Protein AF-A0A7S1PUY9-F1 (afdb_monomer_lite)

Structure (mmCIF, N/CA/C/O backbone):
data_AF-A0A7S1PUY9-F1
#
_entry.id   AF-A0A7S1PUY9-F1
#
loop_
_atom_site.group_PDB
_atom_site.id
_atom_site.type_symbol
_atom_site.label_atom_id
_atom_site.label_alt_id
_atom_site.label_comp_id
_atom_site.label_asym_id
_atom_site.label_entity_id
_atom_site.label_seq_id
_atom_site.pdbx_PDB_ins_code
_atom_site.Cartn_x
_atom_site.Cartn_y
_atom_site.Cartn_z
_atom_site.occupancy
_atom_site.B_iso_or_equiv
_atom_site.auth_seq_id
_atom_site.auth_comp_id
_atom_site.auth_asym_id
_atom_site.auth_atom_id
_atom_site.pdbx_PDB_model_num
ATOM 1 N N . GLY A 1 1 ? 44.292 2.529 -33.180 1.00 39.69 1 GLY A N 1
ATOM 2 C CA . GLY A 1 1 ? 44.005 3.942 -32.885 1.00 39.69 1 GLY A CA 1
ATOM 3 C C . GLY A 1 1 ? 43.665 4.627 -34.185 1.00 39.69 1 GLY A C 1
ATOM 4 O O . GLY A 1 1 ? 44.515 4.626 -35.065 1.00 39.69 1 GLY A O 1
ATOM 5 N N . GLY A 1 2 ? 42.419 5.079 -34.336 1.00 41.66 2 GLY A N 1
ATOM 6 C CA . GLY A 1 2 ? 41.968 5.884 -35.478 1.00 41.66 2 GLY A CA 1
ATOM 7 C C . GLY A 1 2 ? 42.360 7.354 -35.314 1.00 41.66 2 GLY A C 1
ATOM 8 O O . GLY A 1 2 ? 42.681 7.781 -34.208 1.00 41.66 2 GLY A O 1
ATOM 9 N N . ALA A 1 3 ? 42.388 8.086 -36.427 1.00 54.22 3 ALA A N 1
ATOM 10 C CA . ALA A 1 3 ? 43.159 9.315 -36.619 1.00 54.22 3 ALA A CA 1
ATOM 11 C C . ALA A 1 3 ? 42.592 10.602 -35.989 1.00 54.22 3 ALA A C 1
ATOM 13 O O . ALA A 1 3 ? 43.252 11.627 -36.090 1.00 54.22 3 ALA A O 1
ATOM 14 N N . ASP A 1 4 ? 41.463 10.563 -35.279 1.00 53.28 4 ASP A N 1
ATOM 15 C CA . ASP A 1 4 ? 40.915 11.735 -34.589 1.00 53.28 4 ASP A CA 1
ATOM 16 C C . ASP A 1 4 ? 40.380 11.327 -33.211 1.00 53.28 4 ASP A C 1
ATOM 18 O O . ASP A 1 4 ? 39.503 10.465 -33.115 1.00 53.28 4 ASP A O 1
ATOM 22 N N . CYS A 1 5 ? 40.858 11.965 -32.133 1.00 59.09 5 CYS A N 1
ATOM 23 C CA . CYS A 1 5 ? 40.470 11.685 -30.736 1.00 59.09 5 CYS A CA 1
ATOM 24 C C . CYS A 1 5 ? 38.976 11.931 -30.413 1.00 59.09 5 CYS A C 1
ATOM 26 O O . CYS A 1 5 ? 38.580 11.803 -29.259 1.00 59.09 5 CYS A O 1
ATOM 28 N N . ASN A 1 6 ? 38.172 12.299 -31.416 1.00 56.88 6 ASN A N 1
ATOM 29 C CA . ASN A 1 6 ? 36.736 12.572 -31.337 1.00 56.88 6 ASN A CA 1
ATOM 30 C C . ASN A 1 6 ? 35.892 11.639 -32.219 1.00 56.88 6 ASN A C 1
ATOM 32 O O . ASN A 1 6 ? 34.683 11.836 -32.325 1.00 56.88 6 ASN A O 1
ATOM 36 N N . THR A 1 7 ? 36.497 10.644 -32.871 1.00 56.25 7 THR A N 1
ATOM 37 C CA . THR A 1 7 ? 35.716 9.608 -33.555 1.00 56.25 7 THR A CA 1
ATOM 38 C C . THR A 1 7 ? 35.208 8.609 -32.513 1.00 56.25 7 THR A C 1
ATOM 40 O O . THR A 1 7 ? 36.011 8.110 -31.723 1.00 56.25 7 THR A O 1
ATOM 43 N N . PRO A 1 8 ? 33.896 8.326 -32.445 1.00 56.31 8 PRO A N 1
ATOM 44 C CA . PRO A 1 8 ? 33.395 7.237 -31.624 1.00 56.31 8 PRO A CA 1
ATOM 45 C C . PRO A 1 8 ? 33.974 5.925 -32.165 1.00 56.31 8 PRO A C 1
ATOM 47 O O . PRO A 1 8 ? 33.578 5.435 -33.217 1.00 56.31 8 PRO A O 1
ATOM 50 N N . VAL A 1 9 ? 34.982 5.387 -31.481 1.00 65.38 9 VAL A N 1
ATOM 51 C CA . VAL A 1 9 ? 35.670 4.158 -31.884 1.00 65.38 9 VAL A CA 1
ATOM 52 C C . VAL A 1 9 ? 35.173 3.022 -31.008 1.00 65.38 9 VAL A C 1
ATOM 54 O O . VAL A 1 9 ? 35.253 3.091 -29.782 1.00 65.38 9 VAL A O 1
ATOM 57 N N . CYS A 1 10 ? 34.690 1.960 -31.649 1.00 64.81 10 CYS A N 1
ATOM 58 C CA . CYS A 1 10 ? 34.329 0.721 -30.975 1.00 64.81 10 CYS A CA 1
ATOM 59 C C . CYS A 1 10 ? 35.504 0.203 -30.126 1.00 64.81 10 CYS A C 1
ATOM 61 O O . CYS A 1 10 ? 36.637 0.180 -30.626 1.00 64.81 10 CYS A O 1
ATOM 63 N N . PRO A 1 11 ? 35.266 -0.244 -28.877 1.00 65.81 11 PRO A N 1
ATOM 64 C CA . PRO A 1 11 ? 36.297 -0.876 -28.065 1.00 65.81 11 PRO A CA 1
ATOM 65 C C . PRO A 1 11 ? 36.977 -2.006 -28.845 1.00 65.81 11 PRO A C 1
ATOM 67 O O . PRO A 1 11 ? 36.334 -2.711 -29.622 1.00 65.81 11 PRO A O 1
ATOM 70 N N . THR A 1 12 ? 38.280 -2.204 -28.632 1.00 62.97 12 THR A N 1
ATOM 71 C CA . THR A 1 12 ? 39.111 -3.208 -29.329 1.00 62.97 12 THR A CA 1
ATOM 72 C C . THR A 1 12 ? 38.559 -4.633 -29.247 1.00 62.97 12 THR A C 1
ATOM 74 O O . THR A 1 12 ? 38.906 -5.469 -30.077 1.00 62.97 12 THR A O 1
ATOM 77 N N . ASN A 1 13 ? 37.698 -4.898 -28.264 1.00 66.81 13 ASN A N 1
ATOM 78 C CA . ASN A 1 13 ? 36.869 -6.086 -28.169 1.00 66.81 13 ASN A CA 1
ATOM 79 C C . ASN A 1 13 ? 35.413 -5.662 -28.407 1.00 66.81 13 ASN A C 1
ATOM 81 O O . ASN A 1 13 ? 34.767 -5.191 -27.472 1.00 66.81 13 ASN A O 1
ATOM 85 N N . ALA A 1 14 ? 34.954 -5.731 -29.663 1.00 68.50 14 ALA A N 1
ATOM 86 C CA . ALA A 1 14 ? 33.638 -5.268 -30.104 1.00 68.50 14 ALA A CA 1
ATOM 87 C C . ALA A 1 14 ? 32.540 -5.757 -29.147 1.00 68.50 14 ALA A C 1
ATOM 89 O O . ALA A 1 14 ? 32.151 -6.922 -29.182 1.00 68.50 14 ALA A O 1
ATOM 90 N N . CYS A 1 15 ? 32.098 -4.863 -28.258 1.00 74.94 15 CYS A N 1
ATOM 91 C CA . CYS A 1 15 ? 31.067 -5.134 -27.261 1.00 74.94 15 CYS A CA 1
ATOM 92 C C . CYS A 1 15 ? 31.330 -6.416 -26.458 1.00 74.94 15 CYS A C 1
ATOM 94 O O . CYS A 1 15 ? 30.451 -7.261 -26.316 1.00 74.94 15 CYS A O 1
ATOM 96 N N . SER A 1 16 ? 32.576 -6.600 -26.011 1.00 81.31 16 SER A N 1
ATOM 97 C CA . SER A 1 16 ? 33.023 -7.767 -25.235 1.00 81.31 16 SER A CA 1
ATOM 98 C C . SER A 1 16 ? 32.769 -9.126 -25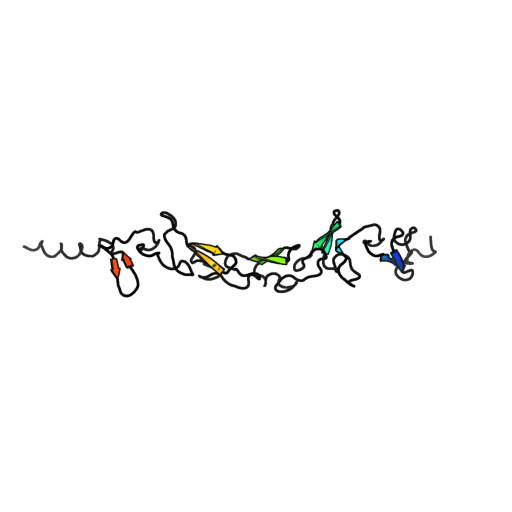.903 1.00 81.31 16 SER A C 1
ATOM 100 O O . SER A 1 16 ? 32.829 -10.153 -25.234 1.00 81.31 16 SER A O 1
ATOM 102 N N . GLY A 1 17 ? 32.513 -9.153 -27.217 1.00 81.69 17 GLY A N 1
ATOM 103 C CA . GLY A 1 17 ? 32.153 -10.365 -27.958 1.00 81.69 17 GLY A CA 1
ATOM 104 C C . GLY A 1 17 ? 30.692 -10.795 -27.798 1.00 81.69 17 GLY A C 1
ATOM 105 O O . GLY A 1 17 ? 30.338 -11.886 -28.233 1.00 81.69 17 GLY A O 1
ATOM 106 N N . HIS A 1 18 ? 29.858 -9.946 -27.200 1.00 80.25 18 HIS A N 1
ATOM 107 C CA . HIS A 1 18 ? 28.464 -10.223 -26.862 1.00 80.25 18 HIS A CA 1
ATOM 108 C C . HIS A 1 18 ? 27.519 -9.142 -27.391 1.00 80.25 18 HIS A C 1
ATOM 110 O O . HIS A 1 18 ? 26.527 -8.789 -26.756 1.00 80.25 18 HIS A O 1
ATOM 116 N N . GLY A 1 19 ? 27.843 -8.564 -28.544 1.00 79.81 19 GLY A N 1
ATOM 117 C CA . GLY A 1 19 ? 27.044 -7.516 -29.160 1.00 79.81 19 GLY A CA 1
ATOM 118 C C . GLY A 1 19 ? 27.629 -7.015 -30.471 1.00 79.81 19 GLY A C 1
ATOM 119 O O . GLY A 1 19 ? 28.740 -7.369 -30.865 1.00 79.81 19 GLY A O 1
ATOM 120 N N . VAL A 1 20 ? 26.872 -6.152 -31.140 1.00 84.06 20 VAL A N 1
ATOM 121 C CA . VAL A 1 20 ? 27.287 -5.463 -32.363 1.00 84.06 20 VAL A CA 1
ATOM 122 C C . VAL A 1 20 ? 27.544 -3.998 -32.033 1.00 84.06 20 VAL A C 1
ATOM 124 O O . VAL A 1 20 ? 26.684 -3.319 -31.475 1.00 84.06 20 VAL A O 1
ATOM 127 N N . CYS A 1 21 ? 28.725 -3.493 -32.384 1.00 82.62 21 CYS A N 1
ATOM 128 C CA . CYS A 1 21 ? 29.044 -2.083 -32.195 1.00 82.62 21 CYS A CA 1
ATOM 129 C C . CYS A 1 21 ? 28.508 -1.244 -33.359 1.00 82.62 21 CYS A C 1
ATOM 131 O O . CYS A 1 21 ? 28.793 -1.537 -34.522 1.00 82.62 21 CYS A O 1
ATOM 133 N N . ASN A 1 22 ? 27.778 -0.174 -33.048 1.00 80.00 22 ASN A N 1
ATOM 134 C CA . ASN A 1 22 ? 27.429 0.855 -34.014 1.00 80.00 22 ASN A CA 1
ATOM 135 C C . ASN A 1 22 ? 28.657 1.748 -34.255 1.00 80.00 22 ASN A C 1
ATOM 137 O O . ASN A 1 22 ? 29.069 2.504 -33.376 1.00 80.00 22 ASN A O 1
ATOM 141 N N . THR A 1 23 ? 29.245 1.664 -35.448 1.00 77.19 23 THR A N 1
ATOM 142 C CA . THR A 1 23 ? 30.470 2.395 -35.809 1.00 77.19 23 THR A CA 1
ATOM 143 C C . THR A 1 23 ? 30.272 3.900 -35.986 1.00 77.19 23 THR A C 1
ATOM 145 O O . THR A 1 23 ? 31.260 4.627 -36.012 1.00 77.19 23 THR A O 1
ATOM 148 N N . ASP A 1 24 ? 29.026 4.369 -36.089 1.00 75.69 24 ASP A N 1
ATOM 149 C CA . ASP A 1 24 ? 28.694 5.789 -36.241 1.00 75.69 24 ASP A CA 1
ATOM 150 C C . ASP A 1 24 ? 28.526 6.487 -34.882 1.00 75.69 24 ASP A C 1
ATOM 152 O O . ASP A 1 24 ? 28.783 7.684 -34.760 1.00 75.69 24 ASP A O 1
ATOM 156 N N . THR A 1 25 ? 28.099 5.750 -33.848 1.00 75.19 25 THR A N 1
ATOM 157 C CA . THR A 1 25 ? 27.836 6.293 -32.501 1.00 75.19 25 THR A CA 1
ATOM 158 C C . THR A 1 25 ? 28.794 5.782 -31.427 1.00 75.19 25 THR A C 1
ATOM 160 O O . THR A 1 25 ? 28.891 6.387 -30.361 1.00 75.19 25 THR A O 1
ATOM 163 N N . GLY A 1 26 ? 29.505 4.679 -31.679 1.00 73.44 26 GLY A N 1
ATOM 164 C CA . GLY A 1 26 ? 30.380 4.009 -30.712 1.00 73.44 26 GLY A CA 1
ATOM 165 C C . GLY A 1 26 ? 29.626 3.215 -29.640 1.00 73.44 26 GLY A C 1
ATOM 166 O O . GLY A 1 26 ? 30.253 2.700 -28.717 1.00 73.44 26 GLY A O 1
ATOM 167 N N . ALA A 1 27 ? 28.297 3.118 -29.744 1.00 76.44 27 ALA A N 1
ATOM 168 C CA . ALA A 1 27 ? 27.455 2.393 -28.800 1.00 76.44 27 ALA A CA 1
ATOM 169 C C . ALA A 1 27 ? 27.357 0.900 -29.147 1.00 76.44 27 ALA A C 1
ATOM 171 O O . ALA A 1 27 ? 27.325 0.518 -30.320 1.00 76.44 27 ALA A O 1
ATOM 172 N N . CYS A 1 28 ? 27.252 0.060 -28.120 1.00 78.19 28 CYS A N 1
ATOM 173 C CA . CYS A 1 28 ? 27.068 -1.377 -28.264 1.00 78.19 28 CYS A CA 1
ATOM 174 C C . CYS A 1 28 ? 25.598 -1.788 -28.208 1.00 78.19 28 CYS A C 1
ATOM 176 O O . CYS A 1 28 ? 24.876 -1.419 -27.285 1.00 78.19 28 CYS A O 1
ATOM 178 N N . ILE A 1 29 ? 25.183 -2.604 -29.176 1.00 78.88 29 ILE A N 1
ATOM 179 C CA . ILE A 1 29 ? 23.895 -3.299 -29.190 1.00 78.88 29 ILE A CA 1
ATOM 180 C C . ILE A 1 29 ? 24.150 -4.720 -28.689 1.00 78.88 29 ILE A C 1
ATOM 182 O O . ILE A 1 29 ? 24.732 -5.533 -29.408 1.00 78.88 29 ILE A O 1
ATOM 186 N N . CYS A 1 30 ? 23.765 -5.011 -27.447 1.00 74.75 30 CYS A N 1
ATOM 187 C CA . CYS A 1 30 ? 24.082 -6.288 -26.812 1.00 74.75 30 CYS A CA 1
ATOM 188 C C . CYS A 1 30 ? 23.222 -7.443 -27.319 1.00 74.75 30 CYS A C 1
ATOM 190 O O . CYS A 1 30 ? 22.033 -7.302 -27.606 1.00 74.75 30 CYS A O 1
ATOM 192 N N . GLU A 1 31 ? 23.837 -8.619 -27.382 1.00 72.94 31 GLU A N 1
ATOM 193 C CA . GLU A 1 31 ? 23.141 -9.869 -27.598 1.00 72.94 31 GLU A CA 1
ATOM 194 C C . GLU A 1 31 ? 22.184 -10.162 -26.436 1.00 72.94 31 GLU A C 1
ATOM 196 O O . GLU A 1 31 ? 22.427 -9.788 -25.283 1.00 72.94 31 GLU A O 1
ATOM 201 N N . PRO A 1 32 ? 21.101 -10.901 -26.716 1.00 66.12 32 PRO A N 1
ATOM 202 C CA . PRO A 1 32 ? 20.238 -11.499 -25.719 1.00 66.12 32 PRO A CA 1
ATOM 203 C C . PRO A 1 32 ? 20.977 -11.976 -24.445 1.00 66.12 32 PRO A C 1
ATOM 205 O O . PRO A 1 32 ? 21.572 -13.047 -24.456 1.00 66.12 32 PRO A O 1
ATOM 208 N N . GLY A 1 33 ? 20.758 -11.312 -23.303 1.00 60.09 33 GLY A N 1
ATOM 209 C CA . GLY A 1 33 ? 21.246 -11.754 -21.982 1.00 60.09 33 GLY A CA 1
ATOM 210 C C . GLY A 1 33 ? 22.513 -11.042 -21.508 1.00 60.09 33 GLY A C 1
ATOM 211 O O . GLY A 1 33 ? 22.867 -11.179 -20.337 1.00 60.09 33 GLY A O 1
ATOM 212 N N . PHE A 1 34 ? 23.118 -10.238 -22.383 1.00 72.19 34 PHE A N 1
ATOM 213 C CA . PHE A 1 34 ? 24.222 -9.345 -22.069 1.00 72.19 34 PHE A CA 1
ATOM 214 C C . PHE A 1 34 ? 23.739 -7.900 -21.923 1.00 72.19 34 PHE A C 1
ATOM 216 O O . PHE A 1 34 ? 22.720 -7.496 -22.481 1.00 72.19 34 PHE A O 1
ATOM 223 N N . ALA A 1 35 ? 24.451 -7.142 -21.105 1.00 68.19 35 ALA A N 1
ATOM 224 C CA . ALA A 1 35 ? 24.089 -5.824 -20.615 1.00 68.19 35 ALA A CA 1
ATOM 225 C C . ALA A 1 35 ? 25.357 -4.987 -20.364 1.00 68.19 35 ALA A C 1
ATOM 227 O O . ALA A 1 35 ? 26.470 -5.509 -20.419 1.00 68.19 35 ALA A O 1
ATOM 228 N N . LEU A 1 36 ? 25.169 -3.709 -20.003 1.00 66.12 36 LEU A N 1
ATOM 229 C CA . LEU A 1 36 ? 26.201 -2.662 -19.868 1.00 66.12 36 LEU A CA 1
ATOM 230 C C . LEU A 1 36 ? 26.646 -2.060 -21.211 1.00 66.12 36 LEU A C 1
ATOM 232 O O . LEU A 1 36 ? 26.346 -2.585 -22.278 1.00 66.12 36 LEU A O 1
ATOM 236 N N . ALA A 1 37 ? 27.350 -0.925 -21.147 1.00 71.00 37 ALA A N 1
ATOM 237 C CA . ALA A 1 37 ? 27.764 -0.148 -22.321 1.00 71.00 37 ALA A CA 1
ATOM 238 C C . ALA A 1 37 ? 28.715 -0.902 -23.269 1.00 71.00 37 ALA A C 1
ATOM 240 O O . ALA A 1 37 ? 28.858 -0.510 -24.423 1.00 71.00 37 ALA A O 1
ATOM 241 N N . ASP A 1 38 ? 29.354 -1.970 -22.792 1.00 71.44 38 ASP A N 1
ATOM 242 C CA . ASP A 1 38 ? 30.276 -2.823 -23.538 1.00 71.44 38 ASP A CA 1
ATOM 243 C C . ASP A 1 38 ? 29.821 -4.290 -23.606 1.00 71.44 38 ASP A C 1
ATOM 245 O O . ASP A 1 38 ? 30.611 -5.135 -24.014 1.00 71.44 38 ASP A O 1
ATOM 249 N N . CYS A 1 39 ? 28.588 -4.607 -23.194 1.00 73.44 39 CYS A N 1
ATOM 250 C CA . CYS A 1 39 ? 28.037 -5.968 -23.149 1.00 73.44 39 CYS A CA 1
ATOM 251 C C . CYS A 1 39 ? 28.863 -6.982 -22.329 1.00 73.44 39 CYS A C 1
ATOM 253 O O . CYS A 1 39 ? 28.762 -8.187 -22.553 1.00 73.44 39 CYS A O 1
ATOM 255 N N . SER A 1 40 ? 29.686 -6.517 -21.383 1.00 74.69 40 SER A N 1
ATOM 256 C CA . SER A 1 40 ? 30.482 -7.389 -20.504 1.00 74.69 40 SER A CA 1
ATOM 257 C C . SER A 1 40 ? 29.668 -8.020 -19.367 1.00 74.69 40 SER A C 1
ATOM 259 O O . SER A 1 40 ? 30.079 -9.039 -18.811 1.00 74.69 40 SER A O 1
ATOM 261 N N . GLY A 1 41 ? 28.524 -7.429 -19.008 1.00 65.50 41 GLY A N 1
ATOM 262 C CA . GLY A 1 41 ? 27.670 -7.901 -17.920 1.00 65.50 41 GLY A CA 1
ATOM 263 C C . GLY A 1 41 ? 26.548 -8.805 -18.413 1.00 65.50 41 GLY A C 1
ATOM 264 O O . GLY A 1 41 ? 26.100 -8.683 -19.547 1.00 65.50 41 GLY A O 1
ATOM 265 N N . THR A 1 42 ? 26.037 -9.677 -17.550 1.00 64.69 42 THR A N 1
ATOM 266 C CA . THR A 1 42 ? 24.797 -10.425 -17.790 1.00 64.69 42 THR A CA 1
ATOM 267 C C . THR A 1 42 ? 23.672 -9.830 -16.952 1.00 64.69 42 THR A C 1
ATOM 269 O O . THR A 1 42 ? 23.887 -9.485 -15.800 1.00 64.69 42 THR A O 1
ATOM 272 N N . CYS A 1 43 ? 22.465 -9.684 -17.501 1.00 65.19 43 CYS A N 1
ATOM 273 C CA . CYS A 1 43 ? 21.286 -9.341 -16.694 1.00 65.19 43 CYS A CA 1
ATOM 274 C C . CYS A 1 43 ? 20.086 -10.185 -17.158 1.00 65.19 43 CYS A C 1
ATOM 276 O O . CYS A 1 43 ? 19.318 -9.756 -18.023 1.00 65.19 43 CYS A O 1
ATOM 278 N N . PRO A 1 44 ? 19.922 -11.417 -16.641 1.00 57.06 44 PRO A N 1
ATOM 279 C CA . PRO A 1 44 ? 18.877 -12.352 -17.054 1.00 57.06 44 PRO A CA 1
ATOM 280 C C . PRO A 1 44 ? 17.466 -11.803 -16.824 1.00 57.06 44 PRO A C 1
ATOM 282 O O . PRO A 1 44 ? 16.552 -12.124 -17.583 1.00 57.06 44 PRO A O 1
ATOM 285 N N . ALA A 1 45 ? 17.299 -10.933 -15.824 1.00 54.28 45 ALA A N 1
ATOM 286 C CA . ALA A 1 45 ? 16.020 -10.336 -15.468 1.00 54.28 45 ALA A CA 1
ATOM 287 C C . ALA A 1 45 ? 15.487 -9.337 -16.522 1.00 54.28 45 ALA A C 1
ATOM 289 O O . ALA A 1 45 ? 14.317 -8.980 -16.492 1.00 54.28 45 ALA A O 1
ATOM 290 N N . ALA A 1 46 ? 16.295 -8.954 -17.522 1.00 53.22 46 ALA A N 1
ATOM 291 C CA . ALA A 1 46 ? 15.876 -8.115 -18.649 1.00 53.22 46 ALA A CA 1
ATOM 292 C C . ALA A 1 46 ? 15.032 -8.850 -19.717 1.00 53.22 46 ALA A C 1
ATOM 294 O O . ALA A 1 46 ? 14.641 -8.241 -20.712 1.00 53.22 46 ALA A O 1
ATOM 295 N N . ARG A 1 47 ? 14.732 -10.150 -19.566 1.00 49.91 47 ARG A N 1
ATOM 296 C CA . ARG A 1 47 ? 13.881 -10.869 -20.530 1.00 49.91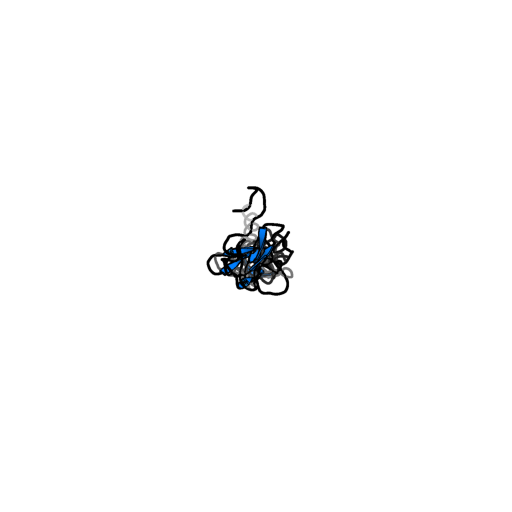 47 ARG A CA 1
ATOM 297 C C . ARG A 1 47 ? 12.426 -10.981 -20.092 1.00 49.91 47 ARG A C 1
ATOM 299 O O . ARG A 1 47 ? 12.010 -12.027 -19.606 1.00 49.91 47 ARG A O 1
ATOM 306 N N . VAL A 1 48 ? 11.629 -9.974 -20.447 1.00 43.47 48 VAL A N 1
ATOM 307 C CA . VAL A 1 48 ? 10.215 -10.163 -20.813 1.00 43.47 48 VAL A CA 1
ATOM 308 C C . VAL A 1 48 ? 9.873 -9.215 -21.973 1.00 43.47 48 VAL A C 1
ATOM 310 O O . VAL A 1 48 ? 9.470 -8.087 -21.744 1.00 43.47 48 VAL A O 1
ATOM 313 N N . GLY A 1 49 ? 10.049 -9.685 -23.217 1.00 45.66 49 GLY A N 1
ATOM 314 C CA . GLY A 1 49 ? 9.468 -9.099 -24.441 1.00 45.66 49 GLY A CA 1
ATOM 315 C C . GLY A 1 49 ? 9.983 -7.722 -24.897 1.00 45.66 49 GLY A C 1
ATOM 316 O O . GLY A 1 49 ? 9.795 -6.736 -24.209 1.00 45.66 49 GLY A O 1
ATOM 317 N N . LEU A 1 50 ? 10.552 -7.671 -26.111 1.00 43.00 50 LEU A N 1
ATOM 318 C CA . LEU A 1 50 ? 10.805 -6.518 -27.013 1.00 43.00 50 LEU A CA 1
ATOM 319 C C . LEU A 1 50 ? 11.366 -5.180 -26.466 1.00 43.00 50 LEU A C 1
ATOM 321 O O . LEU A 1 50 ? 11.668 -4.312 -27.280 1.00 43.00 50 LEU A O 1
ATOM 325 N N . HIS A 1 51 ? 11.556 -4.982 -25.161 1.00 46.66 51 HIS A N 1
ATOM 326 C CA . HIS A 1 51 ? 12.183 -3.783 -24.618 1.00 46.66 51 HIS A CA 1
ATOM 327 C C . HIS A 1 51 ? 13.702 -3.932 -24.666 1.00 46.66 51 HIS A C 1
ATOM 329 O O . HIS A 1 51 ? 14.299 -4.738 -23.959 1.00 46.66 51 HIS A O 1
ATOM 335 N N . GLU A 1 52 ? 14.312 -3.121 -25.522 1.00 55.97 52 GLU A N 1
ATOM 336 C CA . GLU A 1 52 ? 15.744 -3.036 -25.830 1.00 55.97 52 GLU A CA 1
ATOM 337 C C . GLU A 1 52 ? 16.618 -2.594 -24.631 1.00 55.97 52 GLU A C 1
ATOM 339 O O . GLU A 1 52 ? 17.839 -2.518 -24.742 1.00 55.97 52 GLU A O 1
ATOM 344 N N . TYR A 1 53 ? 16.017 -2.325 -23.463 1.00 67.81 53 TYR A N 1
ATOM 345 C CA . TYR A 1 53 ? 16.677 -1.709 -22.310 1.00 67.81 53 TYR A CA 1
ATOM 346 C C . TYR A 1 53 ? 16.730 -2.631 -21.086 1.00 67.81 53 TYR A C 1
ATOM 348 O O . TYR A 1 53 ? 15.737 -3.240 -20.684 1.00 67.81 53 TYR A O 1
ATOM 356 N N . VAL A 1 54 ? 17.901 -2.676 -20.445 1.00 73.62 54 VAL A N 1
ATOM 357 C CA . VAL A 1 54 ? 18.143 -3.380 -19.174 1.00 73.62 54 VAL A CA 1
ATOM 358 C C . VAL A 1 54 ? 17.133 -2.914 -18.117 1.00 73.62 54 VAL A C 1
ATOM 360 O O . VAL A 1 54 ? 16.924 -1.712 -17.951 1.00 73.62 54 VAL A O 1
ATOM 363 N N . CYS A 1 55 ? 16.500 -3.861 -17.413 1.00 78.75 55 CYS A N 1
ATOM 364 C CA . CYS A 1 55 ? 15.443 -3.592 -16.427 1.00 78.75 55 CYS A CA 1
ATOM 365 C C . CYS A 1 55 ? 14.315 -2.692 -16.970 1.00 78.75 55 CYS A C 1
ATOM 367 O O . CYS A 1 55 ? 13.863 -1.780 -16.276 1.00 78.75 55 CYS A O 1
ATOM 369 N N . ALA A 1 56 ? 13.941 -2.889 -18.243 1.00 83.19 56 ALA A N 1
ATOM 370 C CA . ALA A 1 56 ? 12.952 -2.098 -18.979 1.00 83.19 56 ALA A CA 1
ATOM 371 C C . ALA A 1 56 ? 13.228 -0.578 -18.995 1.00 83.19 56 ALA A C 1
ATOM 373 O O . ALA A 1 56 ? 12.338 0.207 -19.295 1.00 83.19 56 ALA A O 1
ATOM 374 N N . GLY A 1 57 ? 14.452 -0.143 -18.666 1.00 84.00 57 GLY A N 1
ATOM 375 C CA . GLY A 1 57 ? 14.788 1.272 -18.468 1.00 84.00 57 GLY A CA 1
ATOM 376 C C . GLY A 1 57 ? 14.324 1.860 -17.126 1.00 84.00 57 GLY A C 1
ATOM 377 O O . GLY A 1 57 ? 14.595 3.026 -16.841 1.00 84.00 57 GLY A O 1
ATOM 378 N N . HIS A 1 58 ? 13.687 1.058 -16.271 1.00 89.94 58 HIS A N 1
ATOM 379 C CA . HIS A 1 58 ? 13.083 1.467 -15.001 1.00 89.94 58 HIS A CA 1
ATOM 380 C C . HIS A 1 58 ? 13.766 0.832 -13.787 1.00 89.94 58 HIS A C 1
ATOM 382 O O . HIS A 1 58 ? 13.177 0.692 -12.717 1.00 89.94 58 HIS A O 1
ATOM 388 N N . GLY A 1 59 ? 15.032 0.447 -13.924 1.00 87.88 59 GLY A N 1
ATOM 389 C CA . GLY A 1 59 ? 15.789 -0.178 -12.850 1.00 87.88 59 GLY A CA 1
ATOM 390 C C . GLY A 1 59 ? 17.288 -0.153 -13.091 1.00 87.88 59 GLY A C 1
ATOM 391 O O . GLY A 1 59 ? 17.767 0.284 -14.136 1.00 87.88 59 GLY A O 1
ATOM 392 N N . VAL A 1 60 ? 18.029 -0.621 -12.092 1.00 84.62 60 VAL A N 1
ATOM 393 C CA . VAL A 1 60 ? 19.479 -0.815 -12.165 1.00 84.62 60 VAL A CA 1
ATOM 394 C C . VAL A 1 60 ? 19.776 -2.284 -11.897 1.00 84.62 60 VAL A C 1
ATOM 396 O O . VAL A 1 60 ? 19.404 -2.795 -10.838 1.00 84.62 60 VAL A O 1
ATOM 399 N N . CYS A 1 61 ? 20.460 -2.946 -12.832 1.00 80.19 61 CYS A N 1
ATOM 400 C CA . CYS A 1 61 ? 20.912 -4.323 -12.641 1.00 80.19 61 CYS A CA 1
ATOM 401 C C . CYS A 1 61 ? 21.966 -4.374 -11.525 1.00 80.19 61 CYS A C 1
ATOM 403 O O . CYS A 1 61 ? 22.903 -3.573 -11.526 1.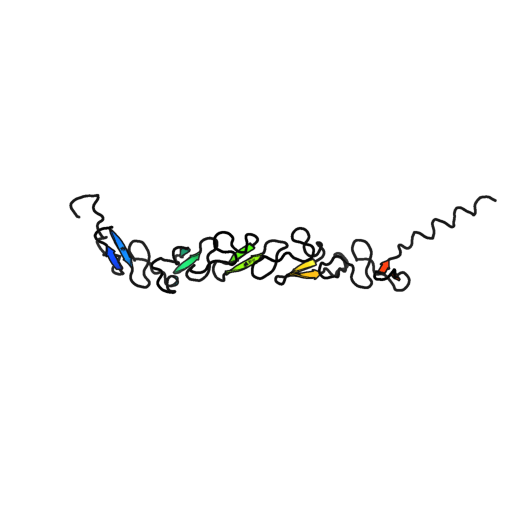00 80.19 61 CYS A O 1
ATOM 405 N N . GLN A 1 62 ? 21.769 -5.257 -10.552 1.00 82.75 62 GLN A N 1
ATOM 406 C CA . GLN A 1 62 ? 22.672 -5.468 -9.423 1.00 82.75 62 GLN A CA 1
ATOM 407 C C . GLN A 1 62 ? 23.680 -6.594 -9.727 1.00 82.75 62 GLN A C 1
ATOM 409 O O . GLN A 1 62 ? 23.575 -7.286 -10.739 1.00 82.75 62 GLN A O 1
ATOM 414 N N . GLU A 1 63 ? 24.680 -6.771 -8.857 1.00 74.12 63 GLU A N 1
ATOM 415 C CA . GLU A 1 63 ? 25.753 -7.771 -9.025 1.00 74.12 63 GLU A CA 1
ATOM 416 C C . GLU A 1 63 ? 25.250 -9.226 -8.993 1.00 74.12 63 GLU A C 1
ATOM 418 O O . GLU A 1 63 ? 25.860 -10.111 -9.589 1.00 74.12 63 GLU A O 1
ATOM 423 N N . ASP A 1 64 ? 24.119 -9.478 -8.332 1.00 76.62 64 ASP A N 1
ATOM 424 C CA . ASP A 1 64 ? 23.425 -10.774 -8.295 1.00 76.62 64 ASP A CA 1
ATOM 425 C C . ASP A 1 64 ? 22.611 -11.066 -9.570 1.00 76.62 64 ASP A C 1
ATOM 427 O O . ASP A 1 64 ? 22.050 -12.151 -9.726 1.00 76.62 64 ASP A O 1
ATOM 431 N N . ASN A 1 65 ? 22.638 -10.141 -10.533 1.00 72.69 65 ASN A N 1
ATOM 432 C CA . ASN A 1 65 ? 21.866 -10.136 -11.766 1.00 72.69 65 ASN A CA 1
ATOM 433 C C . ASN A 1 65 ? 20.349 -9.918 -11.593 1.00 72.69 65 ASN A C 1
ATOM 435 O O . ASN A 1 65 ? 19.577 -10.216 -12.515 1.00 72.69 65 ASN A O 1
ATOM 439 N N . GLU A 1 66 ? 19.911 -9.379 -10.454 1.00 81.00 66 GLU A N 1
ATOM 440 C CA . GLU A 1 66 ? 18.532 -8.944 -10.236 1.00 81.00 66 GLU A CA 1
ATOM 441 C C . GLU A 1 66 ? 18.356 -7.454 -10.559 1.00 81.00 66 GLU A C 1
ATOM 443 O O . GLU A 1 66 ? 19.258 -6.624 -10.392 1.00 81.00 66 GLU A O 1
ATOM 448 N N . CYS A 1 67 ? 17.169 -7.080 -11.040 1.00 85.25 67 CYS A N 1
ATOM 449 C CA . CYS A 1 67 ? 16.848 -5.676 -11.247 1.00 85.25 67 CYS A CA 1
ATOM 450 C C . CYS A 1 67 ? 16.367 -5.041 -9.948 1.00 85.25 67 CYS A C 1
ATOM 452 O O . CYS A 1 67 ? 15.334 -5.412 -9.394 1.00 85.25 67 CYS A O 1
ATOM 454 N N . ARG A 1 68 ? 17.062 -3.988 -9.515 1.00 90.69 68 ARG A N 1
ATOM 455 C CA . ARG A 1 68 ? 16.532 -3.079 -8.502 1.00 90.69 68 ARG A CA 1
ATOM 456 C C . ARG A 1 68 ? 15.701 -2.002 -9.185 1.00 90.69 68 ARG A C 1
ATOM 458 O O . ARG A 1 68 ? 16.259 -1.112 -9.833 1.00 90.69 68 ARG A O 1
ATOM 465 N N . CYS A 1 69 ? 14.386 -2.087 -9.036 1.00 92.62 69 CYS A N 1
ATOM 466 C CA . CYS A 1 69 ? 13.462 -1.163 -9.680 1.00 92.62 69 CYS A CA 1
ATOM 467 C C . CYS A 1 69 ? 13.526 0.249 -9.104 1.00 92.62 69 CYS A C 1
ATOM 469 O O . CYS A 1 69 ? 13.778 0.466 -7.916 1.00 92.62 69 CYS A O 1
ATOM 471 N N . GLN A 1 70 ? 13.307 1.219 -9.985 1.00 94.69 70 GLN A N 1
ATOM 472 C CA . GLN A 1 70 ? 13.071 2.608 -9.631 1.00 94.69 70 GLN A CA 1
ATOM 473 C C . GLN A 1 70 ? 11.710 2.747 -8.937 1.00 94.69 70 GLN A C 1
ATOM 475 O O . GLN A 1 70 ? 10.855 1.863 -8.999 1.00 94.69 70 GLN A O 1
ATOM 480 N N . HIS A 1 71 ? 11.505 3.880 -8.266 1.00 94.50 71 HIS A N 1
ATOM 481 C CA . HIS A 1 71 ? 10.256 4.160 -7.565 1.00 94.50 71 HIS A CA 1
ATOM 482 C C . HIS A 1 71 ? 9.046 4.057 -8.505 1.00 94.50 71 HIS A C 1
ATOM 484 O O . HIS A 1 71 ? 9.050 4.638 -9.588 1.00 94.50 71 HIS A O 1
ATOM 490 N N . GLY A 1 72 ? 8.022 3.319 -8.071 1.00 95.50 72 GLY A N 1
ATOM 491 C CA . GLY A 1 72 ? 6.778 3.138 -8.817 1.00 95.50 72 GLY A CA 1
ATOM 492 C C . GLY A 1 72 ? 6.793 2.039 -9.880 1.00 95.50 72 GLY A C 1
ATOM 493 O O . GLY A 1 72 ? 5.766 1.821 -10.519 1.00 95.50 72 GLY A O 1
ATOM 494 N N . TRP A 1 73 ? 7.903 1.312 -10.011 1.00 95.62 73 TRP A N 1
ATOM 495 C CA . TRP A 1 73 ? 8.033 0.142 -10.874 1.00 95.62 73 TRP A CA 1
ATOM 496 C C . TRP A 1 73 ? 8.290 -1.114 -10.054 1.00 95.62 73 TRP A C 1
ATOM 498 O O . TRP A 1 73 ? 8.904 -1.056 -8.985 1.00 95.62 73 TRP A O 1
ATOM 508 N N . HIS A 1 74 ? 7.839 -2.254 -10.565 1.00 95.12 74 HIS A N 1
ATOM 509 C CA . HIS A 1 74 ? 8.030 -3.534 -9.909 1.00 95.12 74 HIS A CA 1
ATOM 510 C C . HIS A 1 74 ? 8.178 -4.701 -10.889 1.00 95.12 74 HIS A C 1
ATOM 512 O O . HIS A 1 74 ? 8.000 -4.580 -12.107 1.00 95.12 74 HIS A O 1
ATOM 518 N N . GLY A 1 75 ? 8.481 -5.861 -10.314 1.00 91.38 75 GLY A N 1
ATOM 519 C CA . GLY A 1 75 ? 8.654 -7.116 -11.025 1.00 91.38 75 GLY A CA 1
ATOM 520 C C . GLY A 1 75 ? 10.123 -7.407 -11.324 1.00 91.38 75 GLY A C 1
ATOM 521 O O . GLY A 1 75 ? 10.959 -6.507 -11.262 1.00 91.38 75 GLY A O 1
ATOM 522 N N . PRO A 1 76 ? 10.451 -8.650 -11.717 1.00 86.69 76 PRO A N 1
ATOM 523 C CA . PRO A 1 76 ? 11.834 -9.058 -11.960 1.00 86.69 76 PRO A CA 1
ATOM 524 C C . PRO A 1 76 ? 12.556 -8.184 -12.991 1.00 86.69 76 PRO A C 1
ATOM 526 O O . PRO A 1 76 ? 13.754 -7.972 -12.878 1.00 86.69 76 PRO A O 1
ATOM 529 N N . ALA A 1 77 ? 11.824 -7.657 -13.977 1.00 84.62 77 ALA A N 1
ATOM 530 C CA . ALA A 1 77 ? 12.355 -6.820 -15.050 1.00 84.62 77 ALA A CA 1
ATOM 531 C C . ALA A 1 77 ? 12.069 -5.320 -14.871 1.00 84.62 77 ALA A C 1
ATOM 533 O O . ALA A 1 77 ? 12.419 -4.546 -15.755 1.00 84.62 77 ALA A O 1
ATOM 534 N N . CYS A 1 78 ? 11.386 -4.908 -13.797 1.00 90.69 78 CYS A N 1
ATOM 535 C CA . CYS A 1 78 ? 10.863 -3.543 -13.625 1.00 90.69 78 CYS A CA 1
ATOM 536 C C . CYS A 1 78 ? 9.966 -3.063 -14.778 1.00 90.69 78 CYS A C 1
ATOM 538 O O . CYS A 1 78 ? 9.910 -1.877 -15.080 1.00 90.69 78 CYS A O 1
ATOM 540 N N . SER A 1 79 ? 9.270 -3.986 -15.444 1.00 89.69 79 SER A N 1
ATOM 541 C CA . SER A 1 79 ? 8.433 -3.702 -16.616 1.00 89.69 79 SER A CA 1
ATOM 542 C C . SER A 1 79 ? 6.995 -3.309 -16.270 1.00 89.69 79 SER A C 1
ATOM 544 O O . SER A 1 79 ? 6.220 -3.003 -17.173 1.00 89.69 79 SER A O 1
ATOM 546 N N . SER A 1 80 ? 6.619 -3.380 -14.993 1.00 93.12 80 SER A N 1
ATOM 547 C CA . SER A 1 80 ? 5.253 -3.148 -14.528 1.00 93.12 80 SER A CA 1
ATOM 548 C C . SER A 1 80 ? 5.201 -1.951 -13.591 1.00 93.12 80 SER A C 1
ATOM 550 O O . SER A 1 80 ? 6.038 -1.821 -12.699 1.00 93.12 80 SER A O 1
ATOM 552 N N . GLU A 1 81 ? 4.198 -1.098 -13.769 1.00 95.62 81 GLU A N 1
ATOM 553 C CA . GLU A 1 81 ? 3.926 -0.008 -12.837 1.00 95.62 81 GLU A CA 1
ATOM 554 C C . GLU A 1 81 ? 3.173 -0.512 -11.606 1.00 95.62 81 GLU A C 1
ATOM 556 O O . GLU A 1 81 ? 2.292 -1.369 -11.692 1.00 95.62 81 GLU A O 1
ATOM 561 N N . CYS A 1 82 ? 3.489 0.071 -10.454 1.00 96.44 82 CYS A N 1
ATOM 562 C CA . CYS A 1 82 ? 2.743 -0.145 -9.223 1.00 96.44 82 CYS A CA 1
ATOM 563 C C . CYS A 1 82 ? 1.291 0.356 -9.348 1.00 96.44 82 CYS A C 1
ATOM 565 O O . CYS A 1 82 ? 1.007 1.240 -10.164 1.00 96.44 82 CYS A O 1
ATOM 567 N N . PRO A 1 83 ? 0.359 -0.119 -8.498 1.00 94.88 83 PRO A N 1
ATOM 568 C CA . PRO A 1 83 ? -0.986 0.451 -8.424 1.00 94.88 83 PRO A CA 1
ATOM 569 C C . PRO A 1 83 ? -0.944 1.976 -8.250 1.00 94.88 83 PRO A C 1
ATOM 571 O O . PRO A 1 83 ? -0.148 2.475 -7.463 1.00 94.88 83 PRO A O 1
ATOM 574 N N . GLY A 1 84 ? -1.768 2.730 -8.980 1.00 92.25 84 GLY A N 1
ATOM 575 C CA . GLY A 1 84 ? -1.708 4.205 -8.995 1.00 92.25 84 GLY A CA 1
ATOM 576 C C . GLY A 1 84 ? -0.636 4.802 -9.926 1.00 92.25 84 GLY A C 1
ATOM 577 O O . GLY A 1 84 ? -0.598 6.018 -10.119 1.00 92.25 84 GLY A O 1
ATOM 578 N N . GLY A 1 85 ? 0.171 3.949 -10.561 1.00 94.06 85 GLY A N 1
ATOM 579 C CA . GLY A 1 85 ? 1.166 4.300 -11.569 1.00 94.06 85 GLY A CA 1
ATOM 580 C C . GLY A 1 85 ? 2.499 4.771 -10.992 1.00 94.06 85 GLY A C 1
ATOM 581 O O . GLY A 1 85 ? 2.633 5.018 -9.792 1.00 94.06 85 GLY A O 1
ATOM 582 N N . ALA A 1 86 ? 3.495 4.947 -11.862 1.00 93.62 86 ALA A N 1
ATOM 583 C CA . ALA A 1 86 ? 4.850 5.324 -11.446 1.00 93.62 86 ALA A CA 1
ATOM 584 C C . ALA A 1 86 ? 4.931 6.706 -10.763 1.00 93.62 86 ALA A C 1
ATOM 586 O O . ALA A 1 86 ? 5.796 6.940 -9.920 1.00 93.62 86 ALA A O 1
ATOM 587 N N . ALA A 1 87 ? 4.017 7.621 -11.106 1.00 94.31 87 ALA A N 1
ATOM 588 C CA . ALA A 1 87 ? 3.955 8.961 -10.521 1.00 94.31 87 ALA A CA 1
ATOM 589 C C . ALA A 1 87 ? 3.316 8.988 -9.122 1.00 94.31 87 ALA A C 1
ATOM 591 O O . ALA A 1 87 ? 3.654 9.855 -8.321 1.00 94.31 87 ALA A O 1
ATOM 592 N N . ASN A 1 88 ? 2.391 8.065 -8.836 1.00 94.44 88 ASN A N 1
ATOM 593 C CA . ASN A 1 88 ? 1.647 8.005 -7.575 1.00 94.44 88 ASN A CA 1
ATOM 594 C C . ASN A 1 88 ? 1.505 6.551 -7.094 1.00 94.44 88 ASN A C 1
ATOM 596 O O . ASN A 1 88 ? 0.379 6.057 -6.966 1.00 94.44 88 ASN A O 1
ATOM 600 N N . PRO A 1 89 ? 2.613 5.839 -6.828 1.00 94.69 89 PRO A N 1
ATOM 601 C CA . PRO A 1 89 ? 2.538 4.441 -6.438 1.00 94.69 89 PRO A CA 1
ATOM 602 C C . PRO A 1 89 ? 1.747 4.272 -5.143 1.00 94.69 89 PRO A C 1
ATOM 604 O O . PRO A 1 89 ? 1.858 5.070 -4.210 1.00 94.69 89 PRO A O 1
ATOM 607 N N . CYS A 1 90 ? 0.916 3.235 -5.112 1.00 96.31 90 CYS A N 1
ATOM 608 C CA . CYS A 1 90 ? -0.083 2.983 -4.077 1.00 96.31 90 CYS A CA 1
ATOM 609 C C . CYS A 1 90 ? -0.960 4.214 -3.803 1.00 96.31 90 CYS A C 1
ATOM 611 O O . CYS A 1 90 ? -1.210 4.564 -2.650 1.00 96.31 90 CYS A O 1
ATOM 613 N N . PHE A 1 91 ? -1.339 4.919 -4.877 1.00 95.12 91 PHE A N 1
ATOM 614 C CA . PHE A 1 91 ? -2.140 6.148 -4.864 1.00 95.12 91 PHE A CA 1
ATOM 615 C C . PHE A 1 91 ? -1.566 7.261 -3.965 1.00 95.12 91 PHE A C 1
ATOM 617 O O . PHE A 1 91 ? -2.296 8.121 -3.477 1.00 95.12 91 PHE A O 1
ATOM 624 N N . GLY A 1 92 ? -0.247 7.250 -3.735 1.00 95.19 92 GLY A N 1
ATOM 625 C CA . GLY A 1 92 ? 0.443 8.207 -2.865 1.00 95.19 92 GLY A CA 1
ATOM 626 C C . GLY A 1 92 ? 0.225 7.981 -1.363 1.00 95.19 92 GLY A C 1
ATOM 627 O O . GLY A 1 92 ? 0.674 8.786 -0.551 1.00 95.19 92 GLY A O 1
ATOM 628 N N . VAL A 1 93 ? -0.442 6.889 -0.981 1.00 95.31 93 VAL A N 1
ATOM 629 C CA . VAL A 1 93 ? -0.825 6.552 0.404 1.00 95.31 93 VAL A CA 1
ATOM 630 C C . VAL A 1 93 ? -0.278 5.188 0.835 1.00 95.31 93 VAL A C 1
ATOM 632 O O . VAL A 1 93 ? -0.788 4.533 1.746 1.00 95.31 93 VAL A O 1
ATOM 635 N N . GLY A 1 94 ? 0.818 4.759 0.213 1.00 94.81 94 GLY A N 1
ATOM 636 C CA . GLY A 1 94 ? 1.511 3.529 0.559 1.00 94.81 94 GLY A CA 1
ATOM 637 C C . GLY A 1 94 ? 2.897 3.434 -0.063 1.00 94.81 94 GLY A C 1
ATOM 638 O O . GLY A 1 94 ? 3.361 4.332 -0.761 1.00 94.81 94 GLY A O 1
ATOM 639 N N . VAL A 1 95 ? 3.561 2.317 0.211 1.00 95.19 95 VAL A N 1
ATOM 640 C CA . VAL A 1 95 ? 4.847 1.954 -0.385 1.00 95.19 95 VAL A CA 1
ATOM 641 C C . VAL A 1 95 ? 4.652 0.682 -1.191 1.00 95.19 95 VAL A C 1
ATOM 643 O O . VAL A 1 95 ? 4.208 -0.325 -0.644 1.00 95.19 95 VAL A O 1
ATOM 646 N N . CYS A 1 96 ? 4.991 0.738 -2.473 1.00 96.31 96 CYS A N 1
ATOM 647 C CA . CYS A 1 96 ? 4.966 -0.417 -3.358 1.00 96.31 96 CYS A CA 1
ATOM 648 C C . CYS A 1 96 ? 6.228 -1.262 -3.170 1.00 9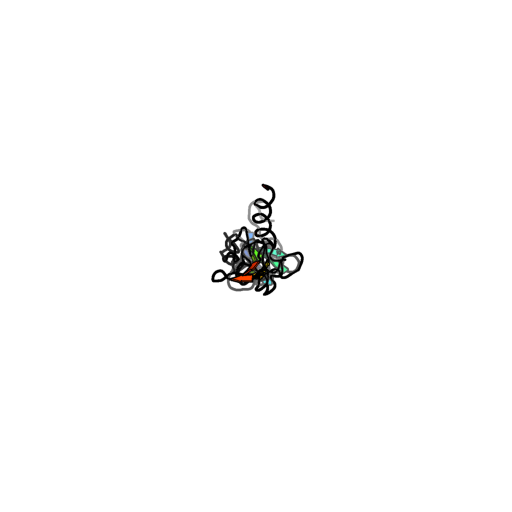6.31 96 CYS A C 1
ATOM 650 O O . CYS A 1 96 ? 7.337 -0.725 -3.101 1.00 96.31 96 CYS A O 1
ATOM 652 N N . ASP A 1 97 ? 6.060 -2.574 -3.100 1.00 96.12 97 ASP A N 1
ATOM 653 C CA . ASP A 1 97 ? 7.157 -3.527 -3.122 1.00 96.12 97 ASP A CA 1
ATOM 654 C C . ASP A 1 97 ? 7.722 -3.670 -4.546 1.00 96.12 97 ASP A C 1
ATOM 656 O O . ASP A 1 97 ? 6.999 -4.007 -5.482 1.00 96.12 97 ASP A O 1
ATOM 660 N N . GLY A 1 98 ? 9.024 -3.426 -4.716 1.00 92.50 98 GLY A N 1
ATOM 661 C CA . GLY A 1 98 ? 9.675 -3.409 -6.033 1.00 92.50 98 GLY A CA 1
ATOM 662 C C . GLY A 1 98 ? 9.785 -4.777 -6.715 1.00 92.50 98 GLY A C 1
ATOM 663 O O . GLY A 1 98 ? 10.134 -4.841 -7.888 1.00 92.50 98 GLY A O 1
ATOM 664 N N . VAL A 1 99 ? 9.478 -5.875 -6.021 1.00 90.75 99 VAL A N 1
ATOM 665 C CA . VAL A 1 99 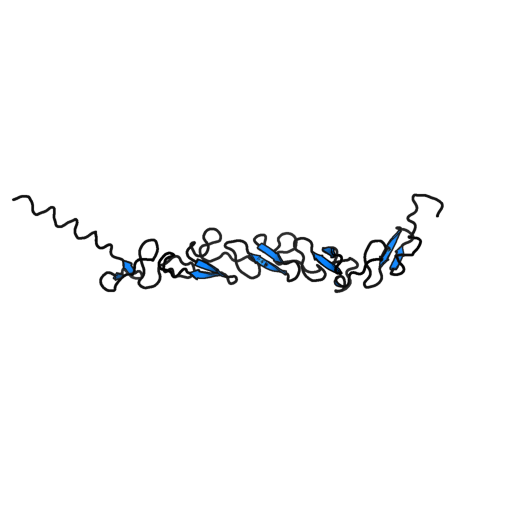? 9.522 -7.226 -6.599 1.00 90.75 99 VAL A CA 1
ATOM 666 C C . VAL A 1 99 ? 8.111 -7.707 -6.913 1.00 90.75 99 VAL A C 1
ATOM 668 O O . VAL A 1 99 ? 7.804 -8.072 -8.046 1.00 90.75 99 VAL A O 1
ATOM 671 N N . THR A 1 100 ? 7.234 -7.684 -5.918 1.00 94.62 100 THR A N 1
ATOM 672 C CA . THR A 1 100 ? 5.879 -8.243 -5.997 1.00 94.62 100 THR A CA 1
ATOM 673 C C . THR A 1 100 ? 4.850 -7.253 -6.539 1.00 94.62 100 THR A C 1
ATOM 675 O O . THR A 1 100 ? 3.859 -7.676 -7.128 1.00 94.62 100 THR A O 1
ATOM 678 N N . GLY A 1 101 ? 5.078 -5.947 -6.377 1.00 95.25 101 GLY A N 1
ATOM 679 C CA . GLY A 1 101 ? 4.092 -4.904 -6.669 1.00 95.25 101 GLY A CA 1
ATOM 680 C C . GLY A 1 101 ? 3.034 -4.719 -5.581 1.00 95.25 101 GLY A C 1
ATOM 681 O O . GLY A 1 101 ? 2.120 -3.913 -5.754 1.00 95.25 101 GLY A O 1
ATOM 682 N N . GLU A 1 102 ? 3.126 -5.445 -4.461 1.00 96.06 102 GLU A N 1
ATOM 683 C CA . GLU A 1 102 ? 2.181 -5.286 -3.358 1.00 96.06 102 GLU A CA 1
ATOM 684 C C . GLU A 1 102 ? 2.336 -3.928 -2.671 1.00 96.06 102 GLU A C 1
ATOM 686 O O . GLU A 1 102 ? 3.440 -3.482 -2.353 1.00 96.06 102 GLU A O 1
ATOM 691 N N . CYS A 1 103 ? 1.205 -3.294 -2.366 1.00 96.38 103 CYS A N 1
ATOM 692 C CA . CYS A 1 103 ? 1.187 -2.053 -1.613 1.00 96.38 103 CYS A CA 1
ATOM 693 C C . CYS A 1 103 ? 1.145 -2.299 -0.103 1.00 96.38 103 CYS A C 1
ATOM 695 O O . CYS A 1 103 ? 0.237 -2.936 0.437 1.00 96.38 103 CYS A O 1
ATOM 697 N N . ARG A 1 104 ? 2.109 -1.712 0.606 1.00 95.75 104 ARG A N 1
ATOM 698 C CA . ARG A 1 104 ? 2.077 -1.550 2.058 1.00 95.75 104 ARG A CA 1
ATOM 699 C C . ARG A 1 104 ? 1.504 -0.180 2.399 1.00 95.75 104 ARG A C 1
ATOM 701 O O . ARG A 1 104 ? 2.168 0.838 2.208 1.00 95.75 104 ARG A O 1
ATOM 708 N N . CYS A 1 105 ? 0.283 -0.168 2.915 1.00 96.75 105 CYS A N 1
ATOM 709 C CA . CYS A 1 105 ? -0.460 1.063 3.159 1.00 96.75 105 CYS A CA 1
ATOM 710 C C . CYS A 1 105 ? 0.087 1.886 4.320 1.00 96.75 105 CYS A C 1
ATOM 712 O O . CYS A 1 105 ? 0.628 1.353 5.294 1.00 96.75 105 CYS A O 1
ATOM 714 N N . ALA A 1 106 ? -0.059 3.204 4.195 1.00 95.81 106 ALA A N 1
ATOM 715 C CA . ALA A 1 106 ? 0.149 4.130 5.291 1.00 95.81 106 ALA A CA 1
ATOM 716 C C . ALA A 1 106 ? -0.894 3.901 6.395 1.00 95.81 106 ALA A C 1
ATOM 718 O O . ALA A 1 106 ? -1.952 3.307 6.179 1.00 95.81 106 ALA A O 1
ATOM 719 N N . TYR A 1 107 ? -0.592 4.391 7.597 1.00 95.44 107 TYR A N 1
ATOM 720 C CA . TYR A 1 107 ? -1.506 4.302 8.730 1.00 95.44 107 TYR A CA 1
ATOM 721 C C . TYR A 1 107 ? -2.886 4.883 8.379 1.00 95.44 107 TYR A C 1
ATOM 723 O O . TYR A 1 107 ? -2.979 5.982 7.835 1.00 95.44 107 TYR A O 1
ATOM 731 N N . GLY A 1 108 ? -3.942 4.128 8.690 1.00 96.75 108 GLY A N 1
ATOM 732 C CA . GLY A 1 108 ? -5.330 4.516 8.435 1.00 96.75 108 GLY A CA 1
ATOM 733 C C . GLY A 1 108 ? -5.858 4.231 7.027 1.00 96.75 108 GLY A C 1
ATOM 734 O O . GLY A 1 108 ? -7.019 4.543 6.761 1.00 96.75 108 GLY A O 1
ATOM 735 N N . TYR A 1 109 ? -5.057 3.605 6.162 1.00 97.50 109 TYR A N 1
ATOM 736 C CA . TYR A 1 109 ? -5.462 3.147 4.834 1.00 97.50 109 TYR A CA 1
ATOM 737 C C . TYR A 1 109 ? -5.304 1.633 4.691 1.00 97.50 109 TYR A C 1
ATOM 739 O O . TYR A 1 109 ? -4.451 1.006 5.321 1.00 97.50 109 TYR A O 1
ATOM 747 N N . ALA A 1 110 ? -6.137 1.057 3.838 1.00 96.19 110 ALA A N 1
ATOM 748 C CA . ALA A 1 110 ? -6.247 -0.363 3.565 1.00 96.19 110 ALA A CA 1
ATOM 749 C C . ALA A 1 110 ? -6.663 -0.587 2.098 1.00 96.19 110 ALA A C 1
ATOM 751 O O . ALA A 1 110 ? -6.765 0.349 1.302 1.00 96.19 110 ALA A O 1
ATOM 752 N N . GLY A 1 111 ? -6.890 -1.844 1.734 1.00 94.56 111 GLY A N 1
ATOM 753 C CA . GLY A 1 111 ? -7.100 -2.289 0.362 1.00 94.56 111 GLY A CA 1
ATOM 754 C C . GLY A 1 111 ? -5.793 -2.707 -0.308 1.00 94.56 111 GLY A C 1
ATOM 755 O O . GLY A 1 111 ? -4.696 -2.388 0.149 1.00 94.56 111 GLY A O 1
ATOM 756 N N . THR A 1 112 ? -5.904 -3.421 -1.428 1.00 93.12 112 THR A N 1
ATOM 757 C CA . THR A 1 112 ? -4.741 -3.864 -2.220 1.00 93.12 112 THR A CA 1
ATOM 758 C C . THR A 1 112 ? -3.940 -2.698 -2.794 1.00 93.12 112 THR A C 1
ATOM 760 O O . THR A 1 112 ? -2.765 -2.862 -3.102 1.00 93.12 112 THR A O 1
ATOM 763 N N . ASN A 1 113 ? -4.578 -1.532 -2.914 1.00 93.06 113 ASN A N 1
ATOM 764 C CA . ASN A 1 113 ? -4.030 -0.327 -3.521 1.00 93.06 113 ASN A CA 1
ATOM 765 C C . ASN A 1 113 ? -3.866 0.833 -2.526 1.00 93.06 113 ASN A C 1
ATOM 767 O O . ASN A 1 113 ? -3.389 1.896 -2.916 1.00 93.06 113 ASN A O 1
ATOM 771 N N . CYS A 1 114 ? -4.244 0.637 -1.258 1.00 95.50 114 CYS A N 1
ATOM 772 C CA . CYS A 1 114 ? -4.237 1.662 -0.209 1.00 95.50 114 CYS A CA 1
ATOM 773 C C . CYS A 1 114 ? -5.204 2.834 -0.423 1.00 95.50 114 CYS A C 1
ATOM 775 O O . CYS A 1 114 ? -5.099 3.851 0.249 1.00 95.50 114 CYS A O 1
ATOM 777 N N . ASP A 1 115 ? -6.177 2.691 -1.314 1.00 92.50 115 ASP A N 1
ATOM 778 C CA . ASP A 1 115 ? -7.173 3.702 -1.668 1.00 92.50 115 ASP A CA 1
ATOM 779 C C . ASP A 1 115 ? -8.408 3.706 -0.751 1.00 92.50 115 ASP A C 1
ATOM 781 O O . ASP A 1 115 ? -9.284 4.562 -0.891 1.00 92.50 115 ASP A O 1
ATOM 785 N N . VAL A 1 116 ? -8.479 2.785 0.216 1.00 95.00 116 VAL A N 1
ATOM 786 C CA . VAL A 1 116 ? -9.618 2.654 1.130 1.00 95.00 116 VAL A CA 1
ATOM 787 C C . VAL A 1 116 ? -9.233 3.152 2.524 1.00 95.00 116 VAL A C 1
ATOM 789 O O . VAL A 1 116 ? -8.363 2.558 3.159 1.00 95.00 116 VAL A O 1
ATOM 792 N N . PRO A 1 117 ? -9.868 4.209 3.058 1.00 96.31 117 PRO A N 1
ATOM 793 C CA . PRO A 1 117 ? -9.663 4.588 4.448 1.00 96.31 117 PRO A CA 1
ATOM 794 C C . PRO A 1 117 ? -10.264 3.530 5.379 1.00 96.31 117 PRO A C 1
ATOM 796 O O . PRO A 1 117 ? -11.346 2.996 5.128 1.00 96.31 117 PRO A O 1
ATOM 799 N N . CYS A 1 118 ? -9.587 3.259 6.489 1.00 97.88 118 CYS A N 1
ATOM 800 C CA . CYS A 1 118 ? -10.113 2.386 7.530 1.00 97.88 118 CYS A CA 1
ATOM 801 C C . CYS A 1 118 ? -11.421 2.948 8.123 1.00 97.88 118 CYS A C 1
ATOM 803 O O . CYS A 1 118 ? -11.619 4.171 8.145 1.00 97.88 118 CYS A O 1
ATOM 805 N N . PRO A 1 119 ? -12.301 2.094 8.674 1.00 97.75 119 PRO A N 1
ATOM 806 C CA . PRO A 1 119 ? -13.438 2.545 9.470 1.00 97.75 119 PRO A CA 1
ATOM 807 C C . PRO A 1 119 ? -12.976 3.494 10.587 1.00 97.75 119 PRO A C 1
ATOM 809 O O . PRO A 1 119 ? -11.925 3.278 11.184 1.00 97.75 119 PRO A O 1
ATOM 812 N N . GLY A 1 120 ? -13.717 4.573 10.847 1.00 95.25 120 GLY A N 1
ATOM 813 C CA . GLY A 1 120 ? -13.265 5.663 11.732 1.00 95.25 120 GLY A CA 1
ATOM 814 C C . GLY A 1 120 ? -12.353 6.703 11.054 1.00 95.25 120 GLY A C 1
ATOM 815 O O . GLY A 1 120 ? -12.055 7.737 11.649 1.00 95.25 120 GLY A O 1
ATOM 816 N N . GLY A 1 121 ? -11.973 6.481 9.791 1.00 95.50 121 GLY A N 1
ATOM 817 C CA . GLY A 1 121 ? -11.207 7.408 8.956 1.00 95.50 121 GLY A CA 1
ATOM 818 C C . GLY A 1 121 ? -9.689 7.237 9.060 1.00 95.50 121 GLY A C 1
ATOM 819 O O . GLY A 1 121 ? -9.175 6.522 9.914 1.00 95.50 121 GLY A O 1
ATOM 820 N N . ALA A 1 122 ? -8.951 7.935 8.193 1.00 94.62 122 ALA A N 1
ATOM 821 C CA . ALA A 1 122 ? -7.491 7.814 8.113 1.00 94.62 122 ALA A CA 1
ATOM 822 C C . ALA A 1 122 ? -6.746 8.395 9.332 1.00 94.62 122 ALA A C 1
ATOM 824 O O . ALA A 1 122 ? -5.644 7.961 9.656 1.00 94.62 122 ALA A O 1
ATOM 825 N N . THR A 1 123 ? -7.334 9.378 10.019 1.00 96.12 123 THR A N 1
ATOM 826 C CA . THR A 1 123 ? -6.724 10.034 11.190 1.00 96.12 123 THR A CA 1
ATOM 827 C C . THR A 1 123 ? -6.998 9.304 12.500 1.00 96.12 123 THR A C 1
ATOM 829 O O . THR A 1 123 ? -6.211 9.399 13.436 1.00 96.12 123 THR A O 1
ATOM 832 N N . THR A 1 124 ? -8.128 8.605 12.574 1.00 96.81 124 THR A N 1
ATOM 833 C CA . THR A 1 124 ? -8.613 7.892 13.763 1.00 96.81 124 THR A CA 1
ATOM 834 C C . THR A 1 124 ? -9.090 6.493 13.374 1.00 96.81 124 THR A C 1
ATOM 836 O O . THR A 1 124 ? -10.252 6.151 13.607 1.00 96.81 124 THR A O 1
ATOM 839 N N . PRO A 1 125 ? -8.229 5.677 12.737 1.00 97.31 125 PRO A N 1
ATOM 840 C CA . PRO A 1 125 ? -8.636 4.367 12.258 1.00 97.31 125 PRO A CA 1
ATOM 841 C C . PRO A 1 125 ? -9.049 3.485 13.430 1.00 97.31 125 PRO A C 1
ATOM 843 O O . PRO A 1 125 ? -8.404 3.471 14.481 1.00 97.31 125 PRO A O 1
ATOM 846 N N . CYS A 1 126 ? -10.161 2.780 13.246 1.00 97.94 126 CYS A N 1
ATOM 847 C CA . CYS A 1 126 ? -10.825 1.980 14.266 1.00 97.94 126 CYS A CA 1
ATOM 848 C C . CYS A 1 126 ? -11.096 2.766 15.555 1.00 97.94 126 CYS A C 1
ATOM 850 O O . CYS A 1 126 ? -10.971 2.220 16.646 1.00 97.94 126 CYS A O 1
ATOM 852 N N . SER A 1 127 ? -11.376 4.070 15.434 1.00 97.00 127 SER A N 1
ATOM 853 C CA . SER A 1 127 ? -11.585 4.999 16.554 1.00 97.00 127 SER A CA 1
ATOM 854 C C . SER A 1 127 ? -10.446 5.003 17.583 1.00 97.00 127 SER A C 1
ATOM 856 O O . SER A 1 127 ? -10.644 5.429 18.714 1.00 97.00 127 SER A O 1
ATOM 858 N N . LEU A 1 128 ? -9.241 4.559 17.193 1.00 97.06 128 LEU A N 1
ATOM 859 C CA . LEU A 1 128 ? -8.092 4.323 18.082 1.00 97.06 128 LEU A CA 1
ATOM 860 C C . LEU A 1 128 ? -8.334 3.243 19.158 1.00 97.06 128 LEU A C 1
ATOM 862 O O . LEU A 1 128 ? -7.667 3.228 20.193 1.00 97.06 128 LEU A O 1
ATOM 866 N N . HIS A 1 129 ? -9.278 2.341 18.903 1.00 96.81 129 HIS A N 1
ATOM 867 C CA . HIS A 1 129 ? -9.740 1.278 19.798 1.00 96.81 129 HIS A CA 1
ATOM 868 C C . HIS A 1 129 ? -9.677 -0.100 19.126 1.00 96.81 129 HIS A C 1
ATOM 870 O O . HIS A 1 129 ? -10.502 -0.984 19.368 1.00 96.81 129 HIS A O 1
ATOM 876 N N . GLY A 1 130 ? -8.728 -0.268 18.209 1.00 96.56 130 GLY A N 1
ATOM 877 C CA . GLY A 1 130 ? -8.518 -1.505 17.480 1.00 96.56 130 GLY A CA 1
ATOM 878 C C . GLY A 1 130 ? -7.436 -1.380 16.417 1.00 96.56 130 GLY A C 1
ATOM 879 O O . GLY A 1 130 ? -6.812 -0.331 16.236 1.00 96.56 130 GLY A O 1
ATOM 880 N N . GLN A 1 131 ? -7.232 -2.471 15.688 1.00 97.06 131 GLN A N 1
ATOM 881 C CA . GLN A 1 131 ? -6.269 -2.556 14.593 1.00 97.06 131 GLN A CA 1
ATOM 882 C C . GLN A 1 131 ? -6.996 -2.694 13.259 1.00 97.06 131 GLN A C 1
ATOM 884 O O . GLN A 1 131 ? -7.880 -3.538 13.113 1.00 97.06 131 GLN A O 1
ATOM 889 N N . CYS A 1 132 ? -6.604 -1.879 12.282 1.00 97.06 132 CYS A N 1
ATOM 890 C CA . CYS A 1 132 ? -7.141 -1.963 10.930 1.00 97.06 132 CYS A CA 1
ATOM 891 C C . CYS A 1 132 ? -6.385 -3.021 10.118 1.00 97.06 132 CYS A C 1
ATOM 893 O O . CYS A 1 132 ? -5.155 -2.989 10.033 1.00 97.06 132 CYS A O 1
ATOM 895 N N . ALA A 1 133 ? -7.125 -3.951 9.525 1.00 95.50 133 ALA A N 1
ATOM 896 C CA . ALA A 1 133 ? -6.606 -4.992 8.653 1.00 95.50 133 ALA A CA 1
ATOM 897 C C . ALA A 1 133 ? -6.511 -4.520 7.190 1.00 95.50 133 ALA A C 1
ATOM 899 O O . ALA A 1 133 ? -7.071 -3.494 6.799 1.00 95.50 133 ALA A O 1
ATOM 900 N N . ARG A 1 134 ? -5.806 -5.297 6.351 1.00 93.19 134 ARG A N 1
ATOM 901 C CA . ARG A 1 134 ? -5.619 -4.972 4.922 1.00 93.19 134 ARG A CA 1
ATOM 902 C C . ARG A 1 134 ? -6.930 -4.915 4.129 1.00 93.19 134 ARG A C 1
ATOM 904 O O . ARG A 1 134 ? -6.957 -4.266 3.095 1.00 93.19 134 ARG A O 1
ATOM 911 N N . ASP A 1 135 ? -7.995 -5.566 4.579 1.00 95.31 135 ASP A N 1
ATOM 912 C CA . ASP A 1 135 ? -9.312 -5.578 3.928 1.00 95.31 135 ASP A CA 1
ATOM 913 C C . ASP A 1 135 ? -10.245 -4.450 4.412 1.00 95.31 135 ASP A C 1
ATOM 915 O O . ASP A 1 135 ? -11.446 -4.489 4.158 1.00 95.31 135 ASP A O 1
ATOM 919 N N . ALA A 1 136 ? -9.692 -3.440 5.094 1.00 95.50 136 ALA A N 1
ATOM 920 C CA . ALA A 1 136 ? -10.424 -2.320 5.682 1.00 95.50 136 ALA A CA 1
ATOM 921 C C . ALA A 1 136 ? -11.426 -2.738 6.773 1.00 95.50 136 ALA A C 1
ATOM 923 O O . ALA A 1 136 ? -12.423 -2.055 7.010 1.00 95.50 136 ALA A O 1
ATOM 924 N N . THR A 1 137 ? -11.153 -3.838 7.476 1.00 97.19 137 THR A N 1
ATOM 925 C CA . THR A 1 137 ? -11.904 -4.233 8.671 1.00 97.19 137 THR A CA 1
ATOM 926 C C . THR A 1 137 ? -11.146 -3.877 9.948 1.00 97.19 137 THR A C 1
ATOM 928 O O . THR A 1 137 ? -9.915 -3.877 9.987 1.00 97.19 137 THR A O 1
ATOM 931 N N . CYS A 1 138 ? -11.884 -3.545 11.006 1.00 98.19 138 CYS A N 1
ATOM 932 C CA . CYS A 1 138 ? -11.310 -3.268 12.316 1.00 98.19 138 CYS A CA 1
ATOM 933 C C . CYS A 1 138 ? -11.415 -4.489 13.229 1.00 98.19 138 CYS A C 1
ATOM 935 O O . CYS A 1 138 ? -12.508 -4.985 13.498 1.00 98.19 138 CYS A O 1
ATOM 937 N N . SER A 1 139 ? -10.276 -4.927 13.758 1.00 97.94 139 SER A N 1
ATOM 938 C CA . SER A 1 139 ? -10.217 -5.832 14.901 1.00 97.94 139 SER A CA 1
ATOM 939 C C . SER A 1 139 ? -10.217 -4.997 16.175 1.00 97.94 139 SER A C 1
ATOM 941 O O . SER A 1 139 ? -9.179 -4.451 16.554 1.00 97.94 139 SER A O 1
ATOM 943 N N . CYS A 1 140 ? -11.380 -4.872 16.810 1.00 98.00 140 CYS A N 1
ATOM 944 C CA . CYS A 1 140 ? -11.542 -4.057 18.009 1.00 98.00 140 CYS A CA 1
ATOM 945 C C . CYS A 1 140 ? -10.802 -4.628 19.218 1.00 98.00 140 CYS A C 1
ATOM 947 O O . CYS A 1 140 ? -10.698 -5.844 19.394 1.00 98.00 140 CYS A O 1
ATOM 949 N N . ASP A 1 141 ? -10.318 -3.727 20.066 1.00 97.75 141 ASP A N 1
ATOM 950 C CA . ASP A 1 141 ? -9.707 -4.076 21.335 1.00 97.75 141 ASP A CA 1
ATOM 951 C C . ASP A 1 141 ? -10.743 -4.735 22.255 1.00 97.75 141 ASP A C 1
ATOM 953 O O . ASP A 1 141 ? -11.888 -4.292 22.373 1.00 97.75 141 ASP A O 1
ATOM 957 N N . ALA A 1 142 ? -10.325 -5.809 22.922 1.00 95.81 142 ALA A N 1
ATOM 958 C CA . ALA A 1 142 ? -11.168 -6.582 23.824 1.00 95.81 142 ALA A CA 1
ATOM 959 C C . ALA A 1 142 ? -10.376 -6.979 25.072 1.00 95.81 142 ALA A C 1
ATOM 961 O O . ALA A 1 142 ? -9.948 -8.125 25.224 1.00 95.81 142 ALA A O 1
ATOM 962 N N . GLY A 1 143 ? -10.137 -6.010 25.957 1.00 94.69 143 GLY A N 1
ATOM 963 C CA . GLY A 1 143 ? -9.304 -6.222 27.135 1.00 94.69 143 GLY A CA 1
ATOM 964 C C . GLY A 1 143 ? -9.670 -5.341 28.333 1.00 94.69 143 GLY A C 1
ATOM 965 O O . GLY A 1 143 ? -10.187 -4.240 28.162 1.00 94.69 143 GLY A O 1
ATOM 966 N N . PRO A 1 144 ? -9.348 -5.768 29.570 1.00 91.62 144 PRO A N 1
ATOM 967 C CA . PRO A 1 144 ? -9.634 -4.989 30.779 1.00 91.62 144 PRO A CA 1
ATOM 968 C C . PRO A 1 144 ? -8.949 -3.615 30.830 1.00 91.62 144 PRO A C 1
ATOM 970 O O . PRO A 1 144 ? -9.430 -2.724 31.521 1.00 91.62 144 PRO A O 1
ATOM 973 N N . SER A 1 145 ? -7.813 -3.453 30.145 1.00 92.88 145 SER A N 1
ATOM 974 C CA . SER A 1 145 ? -7.023 -2.214 30.114 1.00 92.88 145 SER A CA 1
ATOM 975 C C . SER A 1 145 ? -7.216 -1.394 28.838 1.00 92.88 145 SER A C 1
ATOM 977 O O . SER A 1 145 ? -7.024 -0.182 28.870 1.00 92.88 145 SER A O 1
ATOM 979 N N . THR A 1 146 ? -7.574 -2.039 27.729 1.00 94.88 146 THR A N 1
ATOM 980 C CA . THR A 1 146 ? -7.776 -1.404 26.416 1.00 94.88 146 THR A CA 1
ATOM 981 C C . THR A 1 146 ? -9.248 -1.091 26.132 1.00 94.88 146 THR A C 1
ATOM 983 O O . THR A 1 146 ? -9.538 -0.270 25.269 1.00 94.88 146 THR A O 1
ATOM 986 N N . GLY A 1 147 ? -10.170 -1.682 26.898 1.00 93.81 147 GLY A N 1
ATOM 987 C CA . GLY A 1 147 ? -11.615 -1.587 26.705 1.00 93.81 147 GLY A CA 1
ATOM 988 C C . GLY A 1 147 ? -12.163 -2.755 25.888 1.00 93.81 147 GLY A C 1
ATOM 989 O O . GLY A 1 147 ? -11.425 -3.432 25.172 1.00 93.81 147 GLY A O 1
ATOM 990 N N . TYR A 1 148 ? -13.463 -3.013 26.036 1.00 94.00 148 TYR A N 1
ATOM 991 C CA . TYR A 1 148 ? -14.205 -3.981 25.230 1.00 94.00 148 TYR A CA 1
ATOM 992 C C . TYR A 1 148 ? -15.019 -3.235 24.175 1.00 94.00 148 TYR A C 1
ATOM 994 O O . TYR A 1 148 ? -16.171 -2.863 24.414 1.00 94.00 148 TYR A O 1
ATOM 1002 N N . TRP A 1 149 ? -14.402 -2.993 23.024 1.00 95.31 149 TRP A N 1
ATOM 1003 C CA . TRP A 1 149 ? -14.966 -2.199 21.937 1.00 95.31 149 TRP A CA 1
ATOM 1004 C C . TRP A 1 149 ? -15.643 -3.076 20.883 1.00 95.31 149 TRP A C 1
ATOM 1006 O O . TRP A 1 149 ? -15.334 -4.256 20.719 1.00 95.31 149 TRP A O 1
ATOM 1016 N N . ALA A 1 150 ? -16.605 -2.496 20.178 1.00 94.19 150 ALA A N 1
ATOM 1017 C CA . ALA A 1 150 ? -17.404 -3.145 19.154 1.00 94.19 150 ALA A CA 1
ATOM 1018 C C . ALA A 1 150 ? -17.883 -2.130 18.107 1.00 94.19 150 ALA A C 1
ATOM 1020 O O . ALA A 1 150 ? -17.677 -0.923 18.230 1.00 94.19 150 ALA A O 1
ATOM 1021 N N . GLY A 1 151 ? -18.552 -2.643 17.077 1.00 94.44 151 GLY A N 1
ATOM 1022 C CA . GLY A 1 151 ? -18.924 -1.871 15.896 1.00 94.44 151 GLY A CA 1
ATOM 1023 C C . GLY A 1 151 ? -17.868 -1.990 14.804 1.00 94.44 151 GLY A C 1
ATOM 1024 O O . GLY A 1 151 ? -16.744 -2.428 15.037 1.00 94.44 151 GLY A O 1
ATOM 1025 N N . THR A 1 152 ? -18.232 -1.615 13.582 1.00 96.31 152 THR A N 1
ATOM 1026 C CA . THR A 1 152 ? -17.331 -1.716 12.423 1.00 96.3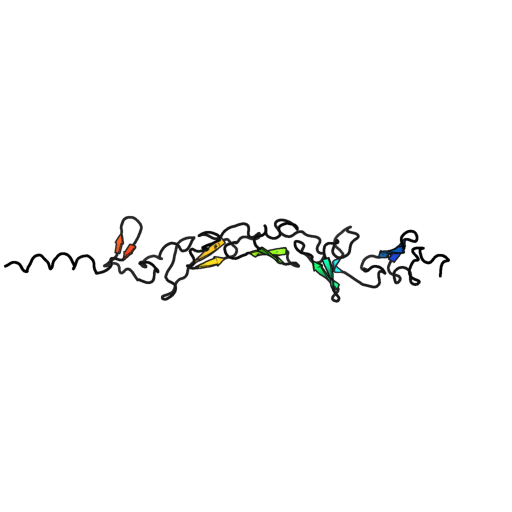1 152 THR A CA 1
ATOM 1027 C C . THR A 1 152 ? -16.139 -0.768 12.521 1.00 96.31 152 THR A C 1
ATOM 1029 O O . THR A 1 152 ? -15.117 -1.023 11.894 1.00 96.31 152 THR A O 1
ATOM 1032 N N . ALA A 1 153 ? -16.268 0.312 13.299 1.00 97.25 153 ALA A N 1
ATOM 1033 C CA . ALA A 1 153 ? -15.222 1.296 13.557 1.00 97.25 153 ALA A CA 1
ATOM 1034 C C . ALA A 1 153 ? -14.717 1.288 15.008 1.00 97.25 153 ALA A C 1
ATOM 1036 O O . ALA A 1 153 ? -13.971 2.191 15.374 1.00 97.25 153 ALA A O 1
ATOM 1037 N N . CYS A 1 154 ? -15.107 0.302 15.825 1.00 97.31 154 CYS A N 1
ATOM 1038 C CA . CYS A 1 154 ? -14.768 0.234 17.254 1.00 97.31 154 CYS A CA 1
ATOM 1039 C C . CYS A 1 154 ? -15.167 1.499 18.036 1.00 97.31 154 CYS A C 1
ATOM 1041 O O . CYS A 1 154 ? -14.471 1.935 18.947 1.00 97.31 154 CYS A O 1
ATOM 1043 N N . ASP A 1 155 ? -16.284 2.105 17.643 1.00 95.00 155 ASP A N 1
ATOM 1044 C CA . ASP A 1 155 ? -16.839 3.353 18.169 1.00 95.00 155 ASP A CA 1
ATOM 1045 C C . ASP A 1 155 ? -17.910 3.132 19.250 1.00 95.00 155 ASP A C 1
ATOM 1047 O O . ASP A 1 155 ? -18.396 4.087 19.857 1.00 95.00 155 ASP A O 1
ATOM 1051 N N . ALA A 1 156 ? -18.263 1.876 19.521 1.00 92.31 156 ALA A N 1
ATOM 1052 C CA . ALA A 1 156 ? -19.232 1.492 20.536 1.00 92.31 156 ALA A CA 1
ATOM 1053 C C . ALA A 1 156 ? -18.630 0.497 21.534 1.00 92.31 156 ALA A C 1
ATOM 1055 O O . ALA A 1 156 ? -17.641 -0.179 21.255 1.00 92.31 156 ALA A O 1
ATOM 1056 N N . CYS A 1 157 ? -19.258 0.357 22.699 1.00 91.12 157 CYS A N 1
ATOM 1057 C CA . CYS A 1 157 ? -18.909 -0.716 23.622 1.00 91.12 157 CYS A CA 1
ATOM 1058 C C . CYS A 1 157 ? -19.537 -2.041 23.184 1.00 91.12 157 CYS A C 1
ATOM 1060 O O . CYS A 1 157 ? -20.672 -2.090 22.704 1.00 91.12 157 CYS A O 1
ATOM 1062 N N . ALA A 1 158 ? -18.815 -3.137 23.410 1.00 90.94 158 ALA A N 1
ATOM 1063 C CA . ALA A 1 158 ? -19.364 -4.476 23.287 1.00 90.94 158 ALA A CA 1
ATOM 1064 C C . ALA A 1 158 ? -20.550 -4.678 24.246 1.00 90.94 158 ALA A C 1
ATOM 1066 O O . ALA A 1 158 ? -20.666 -4.030 25.289 1.00 90.94 158 ALA A O 1
ATOM 1067 N N . ASN A 1 159 ? -21.434 -5.617 23.907 1.00 85.81 159 ASN A N 1
ATOM 1068 C CA . ASN A 1 159 ? -22.620 -5.909 24.710 1.00 85.81 159 ASN A CA 1
ATOM 1069 C C . ASN A 1 159 ? -22.258 -6.204 26.174 1.00 85.81 159 ASN A C 1
ATOM 1071 O O . ASN A 1 159 ? -21.444 -7.080 26.461 1.00 85.81 159 ASN A O 1
ATOM 1075 N N . GLY A 1 160 ? -22.905 -5.493 27.101 1.00 81.00 160 GLY A N 1
ATOM 1076 C CA . GLY A 1 160 ? -22.653 -5.633 28.536 1.00 81.00 160 GLY A CA 1
ATOM 1077 C C . GLY A 1 160 ? -21.466 -4.823 29.059 1.00 81.00 160 GLY A C 1
ATOM 1078 O O . GLY A 1 160 ? -21.177 -4.923 30.248 1.00 81.00 160 GLY A O 1
ATOM 1079 N N . PHE A 1 161 ? -20.824 -4.002 28.226 1.00 84.25 161 PHE A N 1
ATOM 1080 C CA . PHE A 1 161 ? -19.813 -3.030 28.636 1.00 84.25 161 PHE A CA 1
ATOM 1081 C C . PHE A 1 161 ? -20.293 -1.601 28.376 1.00 84.25 161 PHE A C 1
ATOM 1083 O O . PHE A 1 161 ? -21.103 -1.351 27.485 1.00 84.25 161 PHE A O 1
ATOM 1090 N N . GLY A 1 162 ? -19.824 -0.658 29.188 1.00 77.75 162 GLY A N 1
ATOM 1091 C CA . GLY A 1 162 ? -20.188 0.751 29.084 1.00 77.75 162 GLY A CA 1
ATOM 1092 C C . GLY A 1 162 ? -19.143 1.673 29.708 1.00 77.75 162 GLY A C 1
ATOM 1093 O O . GLY A 1 162 ? -18.033 1.249 30.024 1.00 77.75 162 GLY A O 1
ATOM 1094 N N . ALA A 1 163 ? -19.539 2.934 29.913 1.00 75.06 163 ALA A N 1
ATOM 1095 C CA . ALA A 1 163 ? -18.666 4.053 30.294 1.00 75.06 163 ALA A CA 1
ATOM 1096 C C . ALA A 1 163 ? -17.680 4.477 29.184 1.00 75.06 163 ALA A C 1
ATOM 1098 O O . ALA A 1 163 ? -17.656 3.901 28.104 1.00 75.06 163 ALA A O 1
ATOM 1099 N N . GLY A 1 164 ? -16.913 5.547 29.423 1.00 77.75 164 GLY A N 1
ATOM 1100 C CA . GLY A 1 164 ? -16.130 6.228 28.378 1.00 77.75 164 GLY A CA 1
ATOM 1101 C C . GLY A 1 164 ? -14.940 5.447 27.806 1.00 77.75 164 GLY A C 1
ATOM 1102 O O . GLY A 1 164 ? -14.324 5.921 26.864 1.00 77.75 164 GLY A O 1
ATOM 1103 N N . ASN A 1 165 ? -14.597 4.291 28.377 1.00 88.31 165 ASN A N 1
ATOM 1104 C CA . ASN A 1 165 ? -13.497 3.423 27.944 1.00 88.31 165 ASN A CA 1
ATOM 1105 C C . ASN A 1 165 ? -13.923 1.949 27.788 1.00 88.31 165 ASN A C 1
ATOM 1107 O O . ASN A 1 165 ? -13.065 1.076 27.693 1.00 88.31 165 ASN A O 1
ATOM 1111 N N . CYS A 1 166 ? -15.227 1.657 27.842 1.00 89.31 166 CYS A N 1
ATOM 1112 C CA . CYS A 1 166 ? -15.786 0.310 27.711 1.00 89.31 166 CYS A CA 1
ATOM 1113 C C . CYS A 1 166 ? -15.162 -0.757 28.633 1.00 89.31 166 CYS A C 1
ATOM 1115 O O . CYS A 1 166 ? -15.125 -1.932 28.272 1.00 89.31 166 CYS A O 1
ATOM 1117 N N . THR A 1 167 ? -14.666 -0.385 29.821 1.00 89.88 167 THR A N 1
ATOM 1118 C CA . THR A 1 167 ? -14.137 -1.349 30.808 1.00 89.88 167 THR A CA 1
ATOM 1119 C C . THR A 1 167 ? -15.161 -1.739 31.872 1.00 89.88 167 THR A C 1
ATOM 1121 O O . THR A 1 167 ? -14.992 -2.758 32.542 1.00 89.88 167 THR A O 1
ATOM 1124 N N . ASP A 1 168 ? -16.223 -0.947 32.044 1.00 84.50 168 ASP A N 1
ATOM 1125 C CA . ASP A 1 168 ? -17.223 -1.179 33.083 1.00 84.50 168 ASP A CA 1
ATOM 1126 C C . ASP A 1 168 ? -18.249 -2.211 32.615 1.00 84.50 168 ASP A C 1
ATOM 1128 O O . ASP A 1 168 ? -19.026 -1.963 31.694 1.00 84.50 168 ASP A O 1
ATOM 1132 N N . GLN A 1 169 ? -18.291 -3.362 33.286 1.00 81.06 169 GLN A N 1
ATOM 1133 C CA . GLN A 1 169 ? -19.298 -4.380 33.015 1.00 81.06 169 GLN A CA 1
ATOM 1134 C C . GLN A 1 169 ? -20.666 -3.935 33.557 1.00 81.06 169 GLN A C 1
ATOM 1136 O O . GLN A 1 169 ? -20.893 -3.847 34.770 1.00 81.06 169 GLN A O 1
ATOM 1141 N N . CYS A 1 170 ? -21.618 -3.692 32.662 1.00 71.50 170 CYS A N 1
ATOM 1142 C CA . CYS A 1 170 ? -22.996 -3.408 33.022 1.00 71.50 170 CYS A CA 1
ATOM 1143 C C . CYS A 1 170 ? -23.683 -4.724 33.428 1.00 71.50 170 CYS A C 1
ATOM 1145 O O . CYS A 1 170 ? -24.016 -5.573 32.604 1.00 71.50 170 CYS A O 1
ATOM 1147 N N . SER A 1 171 ? -23.914 -4.912 34.727 1.00 66.94 171 SER A N 1
ATOM 1148 C CA . SER A 1 171 ? -24.736 -6.024 35.222 1.00 66.94 171 SER A CA 1
ATOM 1149 C C . SER A 1 171 ? -26.209 -5.791 34.856 1.00 66.94 171 SER A C 1
ATOM 1151 O O . SER A 1 171 ? -26.672 -4.650 34.898 1.00 66.94 171 SER A O 1
ATOM 1153 N N . ALA A 1 172 ? -26.978 -6.861 34.613 1.00 58.59 172 ALA A N 1
ATOM 1154 C CA . ALA A 1 172 ? -28.420 -6.799 34.314 1.00 58.59 172 ALA A CA 1
ATOM 1155 C C . ALA A 1 172 ? -29.253 -5.995 35.342 1.00 58.59 172 ALA A C 1
ATOM 1157 O O . ALA A 1 172 ? -30.327 -5.500 35.023 1.00 58.59 172 ALA A O 1
ATOM 1158 N N . ALA A 1 173 ? -28.743 -5.805 36.566 1.00 53.72 173 ALA A N 1
ATOM 1159 C CA . ALA A 1 173 ? -29.361 -4.982 37.607 1.00 53.72 173 ALA A CA 1
ATOM 1160 C C . ALA A 1 173 ? -29.190 -3.452 37.428 1.00 53.72 173 ALA A C 1
ATOM 1162 O O . ALA A 1 173 ? -29.851 -2.697 38.135 1.00 53.72 173 ALA A O 1
ATOM 1163 N N . ASN A 1 174 ? -28.295 -2.981 36.544 1.00 51.06 174 ASN A N 1
ATOM 1164 C CA . ASN A 1 174 ? -27.976 -1.553 36.341 1.00 51.06 174 ASN A CA 1
ATOM 1165 C C . ASN A 1 174 ? -28.058 -1.094 34.871 1.00 51.06 174 ASN A C 1
ATOM 1167 O O . ASN A 1 174 ? -27.680 0.040 34.580 1.00 51.06 174 ASN A O 1
ATOM 1171 N N . ALA A 1 175 ? -28.524 -1.947 33.955 1.00 52.75 175 ALA A N 1
ATOM 1172 C CA . ALA A 1 175 ? -28.710 -1.598 32.551 1.00 52.75 175 ALA A CA 1
ATOM 1173 C C . ALA A 1 175 ? -30.091 -0.953 32.358 1.00 52.75 175 ALA A C 1
ATOM 1175 O O . ALA A 1 175 ? -31.112 -1.638 32.383 1.00 52.75 175 ALA A O 1
ATOM 1176 N N . ALA A 1 176 ? -30.139 0.368 32.184 1.00 52.91 176 ALA A N 1
ATOM 1177 C CA . ALA A 1 176 ? -31.321 1.011 31.618 1.00 52.91 176 ALA A CA 1
ATOM 1178 C C . ALA A 1 176 ? -31.164 1.010 30.092 1.00 52.91 176 ALA A C 1
ATOM 1180 O O . ALA A 1 176 ? -30.264 1.660 29.564 1.00 52.91 176 ALA A O 1
ATOM 1181 N N . THR A 1 177 ? -32.011 0.261 29.388 1.00 49.19 177 THR A N 1
ATOM 1182 C CA . THR A 1 177 ? -32.072 0.273 27.922 1.00 49.19 177 THR A CA 1
ATOM 1183 C C . THR A 1 177 ? -32.911 1.465 27.475 1.00 49.19 177 THR A C 1
ATOM 1185 O O . THR A 1 177 ? -34.135 1.432 27.605 1.00 49.19 177 THR A O 1
ATOM 1188 N N . ASN A 1 178 ? -32.284 2.517 26.943 1.00 45.50 178 ASN A N 1
ATOM 1189 C CA . ASN A 1 178 ? -33.014 3.570 26.233 1.00 45.50 178 ASN A CA 1
ATOM 1190 C C . ASN A 1 178 ? -32.952 3.303 24.723 1.00 45.50 178 ASN A C 1
ATOM 1192 O O . ASN A 1 178 ? -32.229 3.964 23.987 1.00 45.50 178 ASN A O 1
ATOM 1196 N N . GLY A 1 179 ? -33.664 2.269 24.277 1.00 42.25 179 GLY A N 1
ATOM 1197 C CA . GLY A 1 179 ? -33.892 1.997 22.855 1.00 42.25 179 GLY A CA 1
ATOM 1198 C C . GLY A 1 179 ? -32.834 1.153 22.141 1.00 42.25 179 GLY A C 1
ATOM 1199 O O . GLY A 1 179 ? -33.235 0.259 21.410 1.00 42.25 179 GLY A O 1
ATOM 1200 N N . THR A 1 180 ? -31.531 1.352 22.365 1.00 43.19 180 THR A N 1
ATOM 1201 C CA . THR A 1 180 ? -30.470 0.561 21.684 1.00 43.19 180 THR A CA 1
ATOM 1202 C C . THR A 1 180 ? -29.136 0.472 22.439 1.00 43.19 180 THR A C 1
ATOM 1204 O O . THR A 1 180 ? -28.251 -0.256 22.004 1.00 43.19 180 THR A O 1
ATOM 1207 N N . GLU A 1 181 ? -28.977 1.154 23.579 1.00 45.34 181 GLU A N 1
ATOM 1208 C CA . GLU A 1 181 ? -27.700 1.226 24.308 1.00 45.34 181 GLU A CA 1
ATOM 1209 C C . GLU A 1 181 ? -27.852 0.870 25.794 1.00 45.34 181 GLU A C 1
ATOM 1211 O O . GLU A 1 181 ? -28.817 1.266 26.459 1.00 45.34 181 GLU A O 1
ATOM 1216 N N . CYS A 1 182 ? -26.878 0.122 26.325 1.00 50.72 182 CYS A N 1
ATOM 1217 C CA . CYS A 1 182 ? -26.752 -0.147 27.756 1.00 50.72 182 CYS A CA 1
ATOM 1218 C C . CYS A 1 182 ? -26.200 1.095 28.464 1.00 50.72 182 CYS A C 1
ATOM 1220 O O . CYS A 1 182 ? -24.990 1.312 28.508 1.00 50.72 182 CYS A O 1
ATOM 1222 N N . LEU A 1 183 ? -27.067 1.900 29.084 1.00 55.25 183 LEU A N 1
ATOM 1223 C CA . LEU A 1 183 ? -26.607 2.947 29.991 1.00 55.25 183 LEU A CA 1
ATOM 1224 C C . LEU A 1 183 ? -26.175 2.288 31.304 1.00 55.25 183 LEU A C 1
ATOM 1226 O O . LEU A 1 183 ? -27.012 1.927 32.133 1.00 55.25 183 LEU A O 1
ATOM 1230 N N . CYS A 1 184 ? -24.864 2.131 31.497 1.00 55.00 184 CYS A N 1
ATOM 1231 C CA . CYS A 1 184 ? -24.283 1.799 32.794 1.00 55.00 184 CYS A CA 1
ATOM 1232 C C . CYS A 1 184 ? -24.668 2.917 33.779 1.00 55.00 184 CYS A C 1
ATOM 1234 O O . CYS A 1 184 ? -24.078 4.001 33.790 1.00 55.00 184 CYS A O 1
ATOM 1236 N N . HIS A 1 185 ? -25.708 2.699 34.590 1.00 55.84 185 HIS A N 1
ATOM 1237 C CA . HIS A 1 185 ? -26.106 3.683 35.587 1.00 55.84 185 HIS A CA 1
ATOM 1238 C C . HIS A 1 185 ? -24.942 3.879 36.564 1.00 55.84 185 HIS A C 1
ATOM 1240 O O . HIS A 1 185 ? -24.663 3.016 37.400 1.00 55.84 185 HIS A O 1
ATOM 1246 N N . ARG A 1 186 ? -24.288 5.050 36.512 1.00 50.75 186 ARG A N 1
ATOM 1247 C CA . ARG A 1 186 ? -23.474 5.542 37.629 1.00 50.75 186 ARG A CA 1
ATOM 1248 C C . ARG A 1 186 ? -24.322 5.375 38.887 1.00 50.75 186 ARG A C 1
ATOM 1250 O O . ARG A 1 186 ? -25.343 6.052 39.028 1.00 50.75 186 ARG A O 1
ATOM 1257 N N . ARG A 1 187 ? -23.903 4.520 39.821 1.00 49.38 187 ARG A N 1
ATOM 1258 C CA . ARG A 1 187 ? -24.540 4.323 41.137 1.00 49.38 187 ARG A CA 1
ATOM 1259 C C . ARG A 1 187 ? -24.523 5.580 42.038 1.00 49.38 187 ARG A C 1
ATOM 1261 O O . ARG A 1 187 ? -24.524 5.457 43.255 1.00 49.38 187 ARG A O 1
ATOM 1268 N N . HIS A 1 188 ? -24.541 6.803 41.495 1.00 48.44 188 HIS A N 1
ATOM 1269 C CA . HIS A 1 188 ? -24.351 8.041 42.257 1.00 48.44 188 HIS A CA 1
ATOM 1270 C C . HIS A 1 188 ? -25.149 9.273 41.777 1.00 48.44 188 HIS A C 1
ATOM 1272 O O . HIS A 1 188 ? -24.692 10.390 41.982 1.00 48.44 188 HIS A O 1
ATOM 1278 N N . LEU A 1 189 ? -26.364 9.139 41.220 1.00 46.91 189 LEU A N 1
ATOM 1279 C CA . LEU A 1 189 ? -27.230 10.323 40.981 1.00 46.91 189 LEU A CA 1
ATOM 1280 C C . LEU A 1 189 ? -28.640 10.290 41.601 1.00 46.91 189 LEU A C 1
ATOM 1282 O O . LEU A 1 189 ? -29.385 11.254 41.459 1.00 46.91 189 LEU A O 1
ATOM 1286 N N . GLN A 1 190 ? -28.996 9.265 42.385 1.00 42.59 190 GLN A N 1
ATOM 1287 C CA . GLN A 1 190 ? -30.284 9.225 43.113 1.00 42.59 190 GLN A CA 1
ATOM 1288 C C . GLN A 1 190 ? -30.151 9.317 44.648 1.00 42.59 190 GLN A C 1
ATOM 1290 O O . GLN A 1 190 ? -31.139 9.574 45.332 1.00 42.59 190 GLN A O 1
ATOM 1295 N N . ARG A 1 191 ? -28.939 9.225 45.222 1.00 41.94 191 ARG A N 1
ATOM 1296 C CA . ARG A 1 191 ? -28.720 9.460 46.670 1.00 41.94 191 ARG A CA 1
ATOM 1297 C C . ARG A 1 191 ? -28.336 10.901 47.043 1.00 41.94 191 ARG A C 1
ATOM 1299 O O . ARG A 1 191 ? -28.191 11.192 48.222 1.00 41.94 191 ARG A O 1
ATOM 1306 N N . ALA A 1 192 ? -28.265 11.826 46.081 1.00 40.25 192 ALA A N 1
ATOM 1307 C CA . ALA A 1 192 ? -27.965 13.246 46.331 1.00 40.25 192 ALA A CA 1
ATOM 1308 C C . ALA A 1 192 ? -29.193 14.185 46.269 1.00 40.25 192 ALA A C 1
ATOM 1310 O O . ALA A 1 192 ? -29.035 15.402 46.239 1.00 40.25 192 ALA A O 1
ATOM 1311 N N . ARG A 1 193 ? -30.430 13.656 46.263 1.00 42.09 193 ARG A N 1
ATOM 1312 C CA . ARG A 1 193 ? -31.662 14.479 46.330 1.00 42.09 193 ARG A CA 1
ATOM 1313 C C . ARG A 1 193 ? -32.646 14.106 47.448 1.00 42.09 193 ARG A C 1
ATOM 1315 O O . ARG A 1 193 ? -33.669 14.767 47.586 1.00 42.09 193 ARG A O 1
ATOM 1322 N N . ARG A 1 194 ? -32.336 13.120 48.303 1.00 44.56 194 ARG A N 1
ATOM 1323 C CA . ARG A 1 194 ? -33.193 12.714 49.444 1.00 44.56 194 ARG A CA 1
ATOM 1324 C C . ARG A 1 194 ? -32.512 12.761 50.822 1.00 44.56 194 ARG A C 1
ATOM 1326 O O . ARG A 1 194 ? -32.882 12.003 51.704 1.00 44.56 194 ARG A O 1
ATOM 1333 N N . VAL A 1 195 ? -31.549 13.666 51.030 1.00 43.28 195 VAL A N 1
ATOM 1334 C CA . VAL A 1 195 ? -31.017 13.969 52.385 1.00 43.28 195 VAL A CA 1
ATOM 1335 C C . VAL A 1 195 ? -31.085 15.469 52.739 1.00 43.28 195 VAL A C 1
ATOM 1337 O O . VAL A 1 195 ? -30.946 15.841 53.894 1.00 43.28 195 VAL A O 1
ATOM 1340 N N . ARG A 1 196 ? -31.432 16.363 51.797 1.00 41.19 196 ARG A N 1
ATOM 1341 C CA . ARG A 1 196 ? -31.625 17.812 52.062 1.00 41.19 196 ARG A CA 1
ATOM 1342 C C . ARG A 1 196 ? -33.088 18.245 52.278 1.00 41.19 196 ARG A C 1
ATOM 1344 O O . ARG A 1 196 ? -33.430 19.399 52.053 1.00 41.19 196 ARG A O 1
ATOM 1351 N N . ARG A 1 197 ? -33.968 17.336 52.712 1.00 46.06 197 ARG A N 1
ATOM 1352 C CA . ARG A 1 197 ? -35.360 17.657 53.111 1.00 46.06 197 ARG A CA 1
ATOM 1353 C C . ARG A 1 197 ? -35.765 17.064 54.472 1.00 46.06 197 ARG A C 1
ATOM 1355 O O . ARG A 1 197 ? -36.943 16.850 54.714 1.00 46.06 197 ARG A O 1
ATOM 1362 N N . GLY A 1 198 ? -34.797 16.805 55.356 1.00 43.53 198 GLY A N 1
ATOM 1363 C CA . GLY A 1 198 ? -35.044 16.195 56.674 1.00 43.53 198 GLY A CA 1
ATOM 1364 C C . GLY A 1 198 ? -34.292 16.819 57.854 1.00 43.53 198 GLY A C 1
ATOM 1365 O O . GLY A 1 198 ? -34.170 16.162 58.874 1.00 43.53 198 GLY A O 1
ATOM 1366 N N . LEU A 1 199 ? -33.774 18.046 57.729 1.00 42.75 199 LEU A N 1
ATOM 1367 C CA . LEU A 1 199 ? -33.072 18.767 58.810 1.00 42.75 199 LEU A CA 1
ATOM 1368 C C . LEU A 1 199 ? -33.598 20.207 58.977 1.00 42.75 199 LEU A C 1
ATOM 1370 O O . LEU A 1 199 ? -32.856 21.145 59.235 1.00 42.75 199 LEU A O 1
ATOM 1374 N N . LEU A 1 200 ? -34.909 20.367 58.795 1.00 43.97 200 LEU A N 1
ATOM 1375 C CA . LEU A 1 200 ? -35.687 21.508 59.278 1.00 43.97 200 LEU A CA 1
ATOM 1376 C C . LEU A 1 200 ? -36.897 20.941 60.022 1.00 43.97 200 LEU A C 1
ATOM 1378 O O . LEU A 1 200 ? -37.987 20.852 59.457 1.00 43.97 200 LEU A O 1
ATOM 1382 N N . ARG A 1 201 ? -36.651 20.466 61.242 1.00 40.41 201 ARG A N 1
ATOM 1383 C CA . ARG A 1 201 ? -37.586 20.376 62.368 1.00 40.41 201 ARG A CA 1
ATOM 1384 C C . ARG A 1 201 ? -36.801 20.009 63.615 1.00 40.41 201 ARG A C 1
ATOM 1386 O O . ARG A 1 201 ? -35.967 19.086 63.505 1.00 40.41 201 ARG A O 1
#

Organism: Neobodo designis (NCBI:txid312471)

Foldseek 3Di:
DDDDPPQLDAPPCRLVVAFHADRRNVFTQGHPQFDDRSSPDGQPLQDDDDQSDQLSVQFDQDPVNFTDGHAQFAARSSPDGAQCGRVQHLNVQFGADRHPSFTDGHQQAAERSSPHGAQVGRVQHLVVQADQDNVSFTDGDPDLVSAQFDDRSSPHADPQFDDPRRNDGQDPVQFDDPPHDGDRPPPPDPVVPPPVPPPDD

pLDDT: mean 78.17, std 18.95, range [39.69, 98.19]

Secondary structure (DSSP, 8-state):
--S-TTS-PPPSSGGGGSEEE-TTT--EEE-TTEESTTS-EE-GGG-SSS--SGGGGSEEE-TTS-EEEPTTEESTTS-EEPTT-TTSGGGGTEEE-TTT--EEEPTTEESTTS-EEPTT-SSSGGGGSEEE-TTS-EEE-EETTTEEEESTTS-EEPTTEESTTS-EE--TTTEEESSS-EEE--TTSSSSSSSTTSS--

InterPro domains:
  IPR000742 EGF-like domain [PS00022] (103-114)
  IPR000742 EGF-like domain [PS50026] (6-40)
  IPR000742 EGF-like domain [PS50026] (79-115)
  IPR000742 EGF-like domain [SM00181] (4-40)
  IPR000742 EGF-like domain [SM00181] (42-79)
  IPR000742 EGF-like domain [SM00181] (81-115)
  IPR000742 EGF-like domain [SM00181] (125-167)
  IPR013111 Epidermal growth factor-like domain, extracellular [PF07974] (10-39)
  IPR042635 MEGF10/SREC1/2-like [PTHR24043] (2-85)

Sequence (201 aa):
GGADCNTPVCPTNACSGHGVCNTDTGACICEPGFALADCSGTCPAARVGLHEYVCAGHGVCQEDNECRCQHGWHGPACSSECPGGAANPCFGVGVCDGVTGECRCAYGYAGTNCDVPCPGGATTPCSLHGQCARDATCSCDAGPSTGYWAGTACDACANGFGAGNCTDQCSAANAATNGTECLCHRRHLQRARRVRRGLLR

Radius of gyration: 33.12 Å; chains: 1; bounding box: 82×34×99 Å